Protein AF-A0A530CHT2-F1 (afdb_monomer_lite)

Sequence (191 aa):
MADQNLNNMTVTWNSGGTTFNAIKMNVTDTASAAASALLLLQVAGSDKFKVGKDGSITSSGGISATGNSTITGNLTVTGTLTAGGIAGIVTGPVSSTDNAVARFNGTTGGVLQNSGVIIDDSNNLSAAGITASGIVTSGLVFQGSGTGAVLAATGAGVVYLRPNGYASAIGQVTVSSAGAVTINGTLTVTG

Secondary structure (DSSP, 8-state):
---------------TT----SS------SS--TT-EEEEEEETTEEEEEEETTS-EEESS----SS----SSPPP-SS----S--TT--BPPS---TTBPPEE-SSSS-BEE--S-EE-TT--EE-S----SS----SS----SSS------SSS-EEEE-TT-TT--TT-EEEETT--EEESS------

Foldseek 3Di:
DDDDDDPDDDDDDDDPVDDDDSDDDDDDPPDDDQQDFPDFDDDPPHTAWTQHPVRDIDHPDDDDDPDDDDDPDDDDDPDDDDDPPPQPAADEDPDEDPQFDWDDDDDRSNYIYTFQWGQDPVRDTDDPDDDDDDDDDDPDDDDDPDPDDDDDDPDFDKDKDDPPDDPDPAQIWIQGPVRDIDGNDDDDDDD

pLDDT: mean 91.8, std 7.41, range [54.81, 98.06]

Radius of gyration: 36.96 Å; chains: 1; bounding box: 76×42×97 Å

Structure (mmCIF, N/CA/C/O backbone):
data_AF-A0A530CHT2-F1
#
_entry.id   AF-A0A530CHT2-F1
#
loop_
_atom_site.group_PDB
_atom_site.id
_atom_site.type_symbol
_atom_site.label_atom_id
_atom_site.label_alt_id
_atom_site.label_comp_id
_atom_site.label_asym_id
_atom_site.label_entity_id
_atom_site.label_seq_id
_atom_site.pdbx_PDB_ins_code
_atom_site.Cartn_x
_atom_site.Cartn_y
_atom_site.Cartn_z
_atom_site.occupancy
_atom_site.B_iso_or_equiv
_atom_site.auth_seq_id
_atom_site.auth_comp_id
_atom_site.auth_asym_id
_atom_site.auth_atom_id
_atom_site.pdbx_PDB_model_num
ATOM 1 N N . MET A 1 1 ? -37.046 -20.681 43.714 1.00 54.81 1 MET A N 1
ATOM 2 C CA . MET A 1 1 ? -36.035 -19.798 44.330 1.00 54.81 1 MET A CA 1
ATOM 3 C C . MET A 1 1 ? -36.538 -18.374 44.182 1.00 54.81 1 MET A C 1
ATOM 5 O O . MET A 1 1 ? -36.574 -17.878 43.068 1.00 54.81 1 MET A O 1
ATOM 9 N N . ALA A 1 2 ? -37.020 -17.772 45.257 1.00 61.84 2 ALA A N 1
ATOM 10 C CA . ALA A 1 2 ? -37.257 -16.334 45.380 1.00 61.84 2 ALA A CA 1
ATOM 11 C C . ALA A 1 2 ? -36.427 -15.947 46.615 1.00 61.84 2 ALA A C 1
ATOM 13 O O . ALA A 1 2 ? -36.494 -16.682 47.596 1.00 61.84 2 ALA A O 1
ATOM 14 N N . ASP A 1 3 ? -35.504 -14.990 46.603 1.00 55.59 3 ASP A N 1
ATOM 15 C CA . ASP A 1 3 ? -35.480 -13.683 45.934 1.00 55.59 3 ASP A CA 1
ATOM 16 C C . ASP A 1 3 ? -34.561 -13.564 44.701 1.00 55.59 3 ASP A C 1
ATOM 18 O O . ASP A 1 3 ? -33.677 -14.393 44.486 1.00 55.59 3 ASP A O 1
ATOM 22 N N . GLN A 1 4 ? -34.738 -12.490 43.917 1.00 71.06 4 GLN A N 1
ATOM 23 C CA . GLN A 1 4 ? -33.746 -11.972 42.960 1.00 71.06 4 GLN A CA 1
ATOM 24 C C . GLN A 1 4 ? -33.708 -10.441 43.069 1.00 71.06 4 GLN A C 1
ATOM 26 O O . GLN A 1 4 ? -34.553 -9.758 42.493 1.00 71.06 4 GLN A O 1
ATOM 31 N N . ASN A 1 5 ? -32.761 -9.887 43.831 1.00 76.88 5 ASN A N 1
ATOM 32 C CA . ASN A 1 5 ? -32.687 -8.442 44.055 1.00 76.88 5 ASN A CA 1
ATOM 33 C C . ASN A 1 5 ? -31.428 -7.827 43.427 1.00 76.88 5 ASN A C 1
ATOM 35 O O . ASN A 1 5 ? -30.361 -7.836 44.030 1.00 76.88 5 ASN A O 1
ATOM 39 N N . LEU A 1 6 ? -31.600 -7.210 42.254 1.00 71.38 6 LEU A N 1
ATOM 40 C CA . LEU A 1 6 ? -31.239 -5.803 42.040 1.00 71.38 6 LEU A CA 1
ATOM 41 C C . LEU A 1 6 ? -32.195 -5.238 40.978 1.00 71.38 6 LEU A C 1
ATOM 43 O O . LEU A 1 6 ? -31.964 -5.376 39.780 1.00 71.38 6 LEU A O 1
ATOM 47 N N . ASN A 1 7 ? -33.313 -4.660 41.428 1.00 84.06 7 ASN A N 1
ATOM 48 C CA . ASN A 1 7 ? -34.406 -4.231 40.552 1.00 84.06 7 ASN A CA 1
ATOM 49 C C . ASN A 1 7 ? -34.515 -2.696 40.511 1.00 84.06 7 ASN A C 1
ATOM 51 O O . ASN A 1 7 ? -34.574 -2.049 41.553 1.00 84.06 7 ASN A O 1
ATOM 55 N N . ASN A 1 8 ? -34.554 -2.145 39.291 1.00 83.38 8 ASN A N 1
ATOM 56 C CA . ASN A 1 8 ? -34.832 -0.744 38.929 1.00 83.38 8 ASN A CA 1
ATOM 57 C C . ASN A 1 8 ? -34.093 0.348 39.737 1.00 83.38 8 ASN A C 1
ATOM 59 O O . ASN A 1 8 ? -34.713 1.250 40.299 1.00 83.38 8 ASN A O 1
ATOM 63 N N . MET A 1 9 ? -32.759 0.290 39.791 1.00 88.50 9 MET A N 1
ATOM 64 C CA . MET A 1 9 ? -31.965 1.338 40.441 1.00 88.50 9 MET A CA 1
ATOM 65 C C . MET A 1 9 ? -32.054 2.669 39.682 1.00 88.50 9 MET A C 1
ATOM 67 O O . MET A 1 9 ? -31.528 2.797 38.578 1.00 88.50 9 MET A O 1
ATOM 71 N N . THR A 1 10 ? -32.658 3.681 40.307 1.00 91.50 10 THR A N 1
ATOM 72 C CA . THR A 1 10 ? -32.754 5.045 39.768 1.00 91.50 10 THR A CA 1
ATOM 73 C C . THR A 1 10 ? -32.221 6.061 40.770 1.00 91.50 10 THR A C 1
ATOM 75 O O . THR A 1 10 ? -32.606 6.038 41.938 1.00 91.50 10 THR A O 1
ATOM 78 N N . VAL A 1 11 ? -31.376 6.985 40.315 1.00 93.00 11 VAL A N 1
ATOM 79 C CA . VAL A 1 11 ? -30.859 8.108 41.114 1.00 93.00 11 VAL A CA 1
ATOM 80 C C . VAL A 1 11 ? -30.900 9.391 40.287 1.00 93.00 11 VAL A C 1
ATOM 82 O O . VAL A 1 11 ? -30.811 9.338 39.064 1.00 93.00 11 VAL A O 1
ATOM 85 N N . THR A 1 12 ? -31.034 10.545 40.946 1.00 94.75 12 THR A N 1
ATOM 86 C CA . THR A 1 12 ? -30.965 11.864 40.293 1.00 94.75 12 THR A CA 1
ATOM 87 C C . THR A 1 12 ? -29.717 12.605 40.755 1.00 94.75 12 THR A C 1
ATOM 89 O O . THR A 1 12 ? -29.497 12.761 41.955 1.00 94.75 12 THR A O 1
ATOM 92 N N . TRP A 1 13 ? -28.913 13.076 39.804 1.00 96.19 13 TRP A N 1
ATOM 93 C CA . TRP A 1 13 ? -27.759 13.943 40.046 1.00 96.19 13 TRP A CA 1
ATOM 94 C C . TRP A 1 13 ? -28.148 15.378 39.697 1.00 96.19 13 TRP A C 1
ATOM 96 O O . TRP A 1 13 ? -28.417 15.685 38.540 1.00 96.19 13 TRP A O 1
ATOM 106 N N . ASN A 1 14 ? -28.232 16.244 40.704 1.00 94.00 14 ASN A N 1
ATOM 107 C CA . ASN A 1 14 ? -28.886 17.554 40.600 1.00 94.00 14 ASN A CA 1
ATOM 108 C C . ASN A 1 14 ? -27.965 18.741 40.931 1.00 94.00 14 ASN A C 1
ATOM 110 O O . ASN A 1 14 ? -28.453 19.834 41.205 1.00 94.00 14 ASN A O 1
ATOM 114 N N . SER A 1 15 ? -26.645 18.547 40.922 1.00 96.00 15 SER A N 1
ATOM 115 C CA . SER A 1 15 ? -25.681 19.606 41.226 1.00 96.00 15 SER A CA 1
ATOM 116 C C . SER A 1 15 ? -24.470 19.532 40.296 1.00 96.00 15 SER A C 1
ATOM 118 O O . SER A 1 15 ? -23.758 18.530 40.253 1.00 96.00 15 SER A O 1
ATOM 120 N N . GLY A 1 16 ? -24.246 20.613 39.540 1.00 89.38 16 GLY A N 1
ATOM 121 C CA . GLY A 1 16 ? -23.233 20.696 38.479 1.00 89.38 16 GLY A CA 1
ATOM 122 C C . GLY A 1 16 ? -21.780 20.778 38.962 1.00 89.38 16 GLY A C 1
ATOM 123 O O . GLY A 1 16 ? -20.873 20.723 38.141 1.00 89.38 16 GLY A O 1
ATOM 124 N N . GLY A 1 17 ? -21.549 20.899 40.273 1.00 94.25 17 GLY A N 1
ATOM 125 C CA . GLY A 1 17 ? -20.207 20.957 40.871 1.00 94.25 17 GLY A CA 1
ATOM 126 C C . GLY A 1 17 ? -19.797 19.701 41.642 1.00 94.25 17 GLY A C 1
ATOM 127 O O . GLY A 1 17 ? -18.718 19.669 42.225 1.00 94.25 17 GLY A O 1
ATOM 128 N N . THR A 1 18 ? -20.655 18.684 41.701 1.00 95.38 18 THR A N 1
ATOM 129 C CA . THR A 1 18 ? -20.448 17.502 42.547 1.00 95.38 18 THR A CA 1
ATOM 130 C C . THR A 1 18 ? -20.275 16.240 41.717 1.00 95.38 18 THR A C 1
ATOM 132 O O . THR A 1 18 ? -21.075 15.956 40.829 1.00 95.38 18 THR A O 1
ATOM 135 N N . THR A 1 19 ? -19.268 15.440 42.063 1.00 95.81 19 THR A N 1
ATOM 136 C CA . THR A 1 19 ? -19.084 14.095 41.511 1.00 95.81 19 THR A CA 1
ATOM 137 C C . THR A 1 19 ? -19.941 13.100 42.275 1.00 95.81 19 THR A C 1
ATOM 139 O O . THR A 1 19 ? -19.792 12.941 43.487 1.00 95.81 19 THR A O 1
ATOM 142 N N . PHE A 1 20 ? -20.793 12.376 41.561 1.00 96.31 20 PHE A N 1
ATOM 143 C CA . PHE A 1 20 ? -21.605 11.310 42.129 1.00 96.31 20 PHE A CA 1
ATOM 144 C C . PHE A 1 20 ? -21.100 9.947 41.643 1.00 96.31 20 PHE A C 1
ATOM 146 O O . PHE A 1 20 ? -20.776 9.781 40.471 1.00 96.31 20 PHE A O 1
ATOM 153 N N . ASN A 1 21 ? -21.061 8.956 42.535 1.00 94.38 21 ASN A N 1
ATOM 154 C CA . ASN A 1 21 ? -20.852 7.555 42.166 1.00 94.38 21 ASN A CA 1
ATOM 155 C C . ASN A 1 21 ? -22.158 6.806 42.429 1.00 94.38 21 ASN A C 1
ATOM 157 O O . ASN A 1 21 ? -22.611 6.785 43.571 1.00 94.38 21 ASN A O 1
ATOM 161 N N . ALA A 1 22 ? -22.756 6.197 41.404 1.00 93.44 22 ALA A N 1
ATOM 162 C CA . ALA A 1 22 ? -23.960 5.384 41.596 1.00 93.44 22 ALA A CA 1
ATOM 163 C C . ALA A 1 22 ? -23.633 4.088 42.356 1.00 93.44 22 ALA A C 1
ATOM 165 O O . ALA A 1 22 ? -24.312 3.734 43.314 1.00 93.44 22 ALA A O 1
ATOM 166 N N . ILE A 1 23 ? -22.550 3.416 41.956 1.00 92.94 23 ILE A N 1
ATOM 167 C CA . ILE A 1 23 ? -21.993 2.241 42.629 1.00 92.94 23 ILE A CA 1
ATOM 168 C C . ILE A 1 23 ? -20.488 2.480 42.770 1.00 92.94 23 ILE A C 1
ATOM 170 O O . ILE A 1 23 ? -19.803 2.698 41.772 1.00 92.94 23 ILE A O 1
ATOM 174 N N . LYS A 1 24 ? -19.969 2.457 44.003 1.00 94.44 24 LYS A N 1
ATOM 175 C CA . LYS A 1 24 ? -18.531 2.550 44.286 1.00 94.44 24 LYS A CA 1
ATOM 176 C C . LYS A 1 24 ? -18.087 1.307 45.042 1.00 94.44 24 LYS A C 1
ATOM 178 O O . LYS A 1 24 ? -18.482 1.112 46.186 1.00 94.44 24 LYS A O 1
ATOM 183 N N . MET A 1 25 ? -17.231 0.516 44.407 1.00 94.12 25 MET A N 1
ATOM 184 C CA . MET A 1 25 ? -16.517 -0.584 45.043 1.00 94.12 25 MET A CA 1
ATOM 185 C C . MET A 1 25 ? -15.030 -0.235 45.096 1.00 94.12 25 MET A C 1
ATOM 187 O O . MET A 1 25 ? -14.457 0.168 44.088 1.00 94.12 25 MET A O 1
ATOM 191 N N . ASN A 1 26 ? -14.415 -0.364 46.271 1.00 96.25 26 ASN A N 1
ATOM 192 C CA . ASN A 1 26 ? -12.976 -0.200 46.457 1.00 96.25 26 ASN A CA 1
ATOM 193 C C . ASN A 1 26 ? -12.467 -1.341 47.335 1.00 96.25 26 ASN A C 1
ATOM 195 O O . ASN A 1 26 ? -12.977 -1.537 48.437 1.00 96.25 26 ASN A O 1
ATOM 199 N N . VAL A 1 27 ? -11.478 -2.081 46.844 1.00 96.62 27 VAL A N 1
ATOM 200 C CA . VAL A 1 27 ? -10.936 -3.266 47.515 1.00 96.62 27 VAL A CA 1
ATOM 201 C C . VAL A 1 27 ? -9.478 -3.013 47.871 1.00 96.62 27 VAL A C 1
ATOM 203 O O . VAL A 1 27 ? -8.672 -2.713 46.995 1.00 96.62 27 VAL A O 1
ATOM 206 N N . THR A 1 28 ? -9.130 -3.179 49.147 1.00 97.25 28 THR A N 1
ATOM 207 C CA . THR A 1 28 ? -7.733 -3.303 49.583 1.00 97.25 28 THR A CA 1
ATOM 208 C C . THR A 1 28 ? -7.311 -4.764 49.419 1.00 97.25 28 THR A C 1
ATOM 210 O O . THR A 1 28 ? -7.688 -5.612 50.226 1.00 97.25 28 THR A O 1
ATOM 213 N N . ASP A 1 29 ? -6.583 -5.077 48.345 1.00 96.06 29 ASP A N 1
ATOM 214 C CA . ASP A 1 29 ? -6.156 -6.446 48.020 1.00 96.06 29 ASP A CA 1
ATOM 215 C C . ASP A 1 29 ? -4.839 -6.812 48.730 1.00 96.06 29 ASP A C 1
ATOM 217 O O . ASP A 1 29 ? -3.757 -6.518 48.229 1.00 96.06 29 ASP A O 1
ATOM 221 N N . THR A 1 30 ? -4.929 -7.447 49.903 1.00 96.31 30 THR A N 1
ATOM 222 C CA . THR A 1 30 ? -3.747 -7.895 50.672 1.00 96.31 30 THR A CA 1
ATOM 223 C C . THR A 1 30 ? -3.344 -9.345 50.363 1.00 96.31 30 THR A C 1
ATOM 225 O O . THR A 1 30 ? -2.180 -9.701 50.526 1.00 96.31 30 THR A O 1
ATOM 228 N N . ALA A 1 31 ? -4.290 -10.200 49.948 1.00 95.00 31 ALA A N 1
ATOM 229 C CA . ALA A 1 31 ? -4.057 -11.637 49.743 1.00 95.00 31 ALA A CA 1
ATOM 230 C C . ALA A 1 31 ? -5.157 -12.332 48.903 1.00 95.00 31 ALA A C 1
ATOM 232 O O . ALA A 1 31 ? -5.597 -13.432 49.246 1.00 95.00 31 ALA A O 1
ATOM 233 N N . SER A 1 32 ? -5.675 -11.706 47.839 1.00 97.00 32 SER A N 1
ATOM 234 C CA . SER A 1 32 ? -6.721 -12.337 47.019 1.00 97.00 32 SER A CA 1
ATOM 235 C C . SER A 1 32 ? -6.187 -13.433 46.085 1.00 97.00 32 SER A C 1
ATOM 237 O O . SER A 1 32 ? -5.048 -13.399 45.614 1.00 97.00 32 SER A O 1
ATOM 239 N N . ALA A 1 33 ? -7.038 -14.416 45.776 1.00 96.88 33 ALA A N 1
ATOM 240 C CA . ALA A 1 33 ? -6.734 -15.435 44.773 1.00 96.88 33 ALA A CA 1
ATOM 241 C C . ALA A 1 33 ? -6.699 -14.822 43.360 1.00 96.88 33 ALA A C 1
ATOM 243 O O . ALA A 1 33 ? -7.411 -13.855 43.080 1.00 96.88 33 ALA A O 1
ATOM 244 N N . ALA A 1 34 ? -5.950 -15.428 42.434 1.00 94.19 34 ALA A N 1
ATOM 245 C CA . ALA A 1 34 ? -5.811 -14.928 41.059 1.00 94.19 34 ALA A CA 1
ATOM 246 C C . ALA A 1 34 ? -7.152 -14.757 40.313 1.00 94.19 34 ALA A C 1
ATOM 248 O O . ALA A 1 34 ? -7.285 -13.867 39.480 1.00 94.19 34 ALA A O 1
ATOM 249 N N . ALA A 1 35 ? -8.163 -15.571 40.634 1.00 93.31 35 ALA A N 1
ATOM 250 C CA . ALA A 1 35 ? -9.478 -15.513 39.995 1.00 93.31 35 ALA A CA 1
ATOM 251 C C . ALA A 1 35 ? -10.385 -14.369 40.494 1.00 93.31 35 ALA A C 1
ATOM 253 O O . ALA A 1 35 ? -11.454 -14.166 39.906 1.00 93.31 35 ALA A O 1
A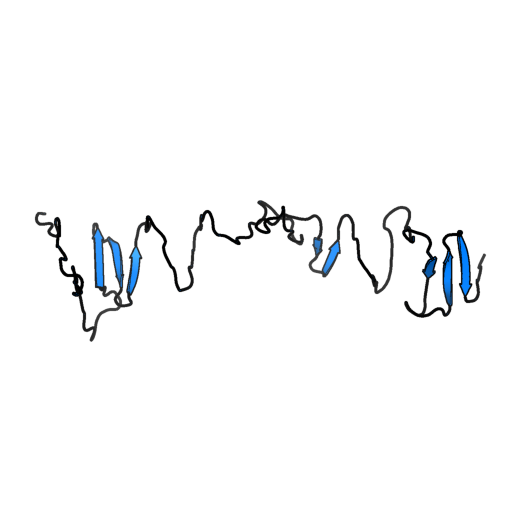TOM 254 N N . SER A 1 36 ? -9.980 -13.643 41.545 1.00 96.88 36 SER A N 1
ATOM 255 C CA . SER A 1 36 ? -10.788 -12.599 42.191 1.00 96.88 36 SER A CA 1
ATOM 256 C C . SER A 1 36 ? -11.145 -11.472 41.218 1.00 96.88 36 SER A C 1
ATOM 258 O O . SER A 1 36 ? -10.350 -11.088 40.359 1.00 96.88 36 SER A O 1
ATOM 260 N N . ALA A 1 37 ? -12.359 -10.942 41.351 1.00 97.06 37 ALA A N 1
ATOM 261 C CA . ALA A 1 37 ? -12.957 -10.006 40.406 1.00 97.06 37 ALA A CA 1
ATOM 262 C C . ALA A 1 37 ? -13.547 -8.795 41.133 1.00 97.06 37 ALA A C 1
ATOM 264 O O . ALA A 1 37 ? -14.025 -8.921 42.260 1.00 97.06 37 ALA A O 1
ATOM 265 N N . LEU A 1 38 ? -13.558 -7.641 40.464 1.00 97.50 38 LEU A N 1
ATOM 266 C CA . LEU A 1 38 ? -14.283 -6.451 40.918 1.00 97.50 38 LEU A CA 1
ATOM 267 C C . LEU A 1 38 ? -15.788 -6.564 40.630 1.00 97.50 38 LEU A C 1
ATOM 269 O O . LEU A 1 38 ? -16.599 -6.032 41.382 1.00 97.50 38 LEU A O 1
ATOM 273 N N . LEU A 1 39 ? -16.162 -7.278 39.562 1.00 97.50 39 LEU A N 1
ATOM 274 C CA . LEU A 1 39 ? -17.541 -7.622 39.211 1.00 97.50 39 LEU A CA 1
ATOM 275 C C . LEU A 1 39 ? -17.565 -8.986 38.518 1.00 97.50 39 LEU A C 1
ATOM 277 O O . LEU A 1 39 ? -16.743 -9.247 37.638 1.00 97.50 39 LEU A O 1
ATOM 281 N N . LEU A 1 40 ? -18.531 -9.831 38.876 1.00 96.56 40 LEU A N 1
ATOM 282 C CA . LEU A 1 40 ? -18.759 -11.119 38.232 1.00 96.56 40 LEU A CA 1
ATOM 283 C C . LEU A 1 40 ? -20.261 -11.374 38.085 1.00 96.56 40 LEU A C 1
ATOM 285 O O . LEU A 1 40 ? -20.973 -11.489 39.080 1.00 96.56 40 LEU A O 1
ATOM 289 N N . LEU A 1 41 ? -20.732 -11.467 36.843 1.00 96.25 41 LEU A N 1
ATOM 290 C CA . LEU A 1 41 ? -22.119 -11.782 36.509 1.00 96.25 41 LEU A CA 1
ATOM 291 C C . LEU A 1 41 ? -22.175 -13.169 35.872 1.00 96.25 41 LEU A C 1
ATOM 293 O O . LEU A 1 41 ? -21.520 -13.408 34.854 1.00 96.25 41 LEU A O 1
ATOM 297 N N . GLN A 1 42 ? -22.957 -14.072 36.463 1.00 96.81 42 GLN A N 1
ATOM 298 C CA . GLN A 1 42 ? -23.058 -15.470 36.043 1.00 96.81 42 GLN A CA 1
ATOM 299 C C . GLN A 1 42 ? -24.498 -15.874 35.735 1.00 96.81 42 GLN A C 1
ATOM 301 O O . GLN A 1 42 ? -25.450 -15.346 36.305 1.00 96.81 42 GLN A O 1
ATOM 306 N N . VAL A 1 43 ? -24.646 -16.882 34.876 1.00 96.81 43 VAL A N 1
ATOM 307 C CA . VAL A 1 43 ? -25.902 -17.622 34.693 1.00 96.81 43 VAL A CA 1
ATOM 308 C C . VAL A 1 43 ? -25.588 -19.104 34.804 1.00 96.81 43 VAL A C 1
ATOM 310 O O . VAL A 1 43 ? -24.702 -19.592 34.104 1.00 96.81 43 VAL A O 1
ATOM 313 N N . ALA A 1 44 ? -26.299 -19.807 35.691 1.00 95.50 44 ALA A N 1
ATOM 314 C CA . ALA A 1 44 ? -26.101 -21.236 35.953 1.00 95.50 44 ALA A CA 1
ATOM 315 C C . ALA A 1 44 ? -24.623 -21.611 36.222 1.00 95.50 44 ALA A C 1
ATOM 317 O O . ALA A 1 44 ? -24.124 -22.617 35.729 1.00 95.50 44 ALA A O 1
ATOM 318 N N . GLY A 1 45 ? -23.903 -20.758 36.960 1.00 94.31 45 GLY A N 1
ATOM 319 C CA . GLY A 1 45 ? -22.488 -20.958 37.298 1.00 94.31 45 GLY A CA 1
ATOM 320 C C . GLY A 1 45 ? -21.487 -20.640 36.180 1.00 94.31 45 GLY A C 1
ATOM 321 O O . GLY A 1 45 ? -20.291 -20.801 36.390 1.00 94.31 45 GLY A O 1
ATOM 322 N N . SER A 1 46 ? -21.939 -20.180 35.007 1.00 95.88 46 SER A N 1
ATOM 323 C CA . SER A 1 46 ? -21.058 -19.738 33.918 1.00 95.88 46 SER A CA 1
ATOM 324 C C . SER A 1 46 ? -20.908 -18.221 33.891 1.00 95.88 46 SER A C 1
ATOM 326 O O . SER A 1 46 ? -21.913 -17.506 33.844 1.00 95.88 46 SER A O 1
ATOM 328 N N . ASP A 1 47 ? -19.667 -17.742 33.830 1.00 97.00 47 ASP A N 1
ATOM 329 C CA . ASP A 1 47 ? -19.321 -16.327 33.673 1.00 97.00 47 ASP A CA 1
ATOM 330 C C . ASP A 1 47 ? -19.918 -15.760 32.379 1.00 97.00 47 ASP A C 1
ATOM 332 O O . ASP A 1 47 ? -19.753 -16.322 31.294 1.00 97.00 47 ASP A O 1
ATOM 336 N N . LYS A 1 48 ? -20.631 -14.636 32.490 1.00 97.56 48 LYS A N 1
ATOM 337 C CA . LYS A 1 48 ? -21.208 -13.910 31.350 1.00 97.56 48 LYS A CA 1
ATOM 338 C C . LYS A 1 48 ? -20.518 -12.584 31.105 1.00 97.56 48 LYS A C 1
ATOM 340 O O . LYS A 1 48 ? -20.197 -12.290 29.954 1.00 97.56 48 LYS A O 1
ATOM 345 N N . PHE A 1 49 ? -20.265 -11.838 32.176 1.00 98.00 49 PHE A N 1
ATOM 346 C CA . PHE A 1 49 ? -19.505 -10.596 32.171 1.00 98.00 49 PHE A CA 1
ATOM 347 C C . PHE A 1 49 ? -18.659 -10.522 33.442 1.00 98.00 49 PHE A C 1
ATOM 349 O O . PHE A 1 49 ? -19.169 -10.747 34.543 1.00 98.00 49 PHE A O 1
ATOM 356 N N . LYS A 1 50 ? -17.373 -10.214 33.293 1.00 97.75 50 LYS A N 1
ATOM 357 C CA . LYS A 1 50 ? -16.410 -10.162 34.393 1.00 97.75 50 LYS A CA 1
ATOM 358 C C . LYS A 1 50 ? -15.513 -8.942 34.252 1.00 97.75 50 LYS A C 1
ATOM 360 O O . LYS A 1 50 ? -15.003 -8.683 33.164 1.00 97.75 50 LYS A O 1
ATOM 365 N N . VAL A 1 51 ? -15.282 -8.259 35.369 1.00 97.94 51 VAL A N 1
ATOM 366 C CA . VAL A 1 51 ? -14.223 -7.258 35.519 1.00 97.94 51 VAL A CA 1
ATOM 367 C C . VAL A 1 51 ? -13.182 -7.818 36.482 1.00 97.94 51 VAL A C 1
ATOM 369 O O . VAL A 1 51 ? -13.467 -8.007 37.668 1.00 97.94 51 VAL A O 1
ATOM 372 N N . GLY A 1 52 ? -11.995 -8.137 35.970 1.00 97.38 52 GLY A N 1
ATOM 373 C CA . GLY A 1 52 ? -10.870 -8.633 36.760 1.00 97.38 52 GLY A CA 1
ATOM 374 C C . GLY A 1 52 ? -10.326 -7.578 37.724 1.00 97.38 52 GLY A C 1
ATOM 375 O O . GLY A 1 52 ? -10.573 -6.381 37.571 1.00 97.38 52 GLY A O 1
ATOM 376 N N . LYS A 1 53 ? -9.561 -8.014 38.731 1.00 96.00 53 LYS A N 1
ATOM 377 C CA . LYS A 1 53 ? -8.889 -7.099 39.677 1.00 96.00 53 LYS A CA 1
ATOM 378 C C . LYS A 1 53 ? -7.792 -6.238 39.038 1.00 96.00 53 LYS A C 1
ATOM 380 O O . LYS A 1 53 ? -7.362 -5.255 39.626 1.00 96.00 53 LYS A O 1
ATOM 385 N N . ASP A 1 54 ? -7.375 -6.602 37.832 1.00 93.56 54 ASP A N 1
ATOM 386 C CA . ASP A 1 54 ? -6.479 -5.857 36.948 1.00 93.56 54 ASP A CA 1
ATOM 387 C C . ASP A 1 54 ? -7.221 -4.892 35.999 1.00 93.56 54 ASP A C 1
ATOM 389 O O . ASP A 1 54 ? -6.589 -4.212 35.195 1.00 93.56 54 ASP A O 1
ATOM 393 N N . GLY A 1 55 ? -8.556 -4.830 36.072 1.00 94.31 55 GLY A N 1
ATOM 394 C CA . GLY A 1 55 ? -9.394 -4.009 35.196 1.00 94.31 55 GLY A CA 1
ATOM 395 C C . GLY A 1 55 ? -9.719 -4.646 33.843 1.00 94.31 55 GLY A C 1
ATOM 396 O O . GLY A 1 55 ? -10.415 -4.025 33.039 1.00 94.31 55 GLY A O 1
ATOM 397 N N . SER A 1 56 ? -9.268 -5.877 33.580 1.00 94.38 56 SER A N 1
ATOM 398 C CA . SER A 1 56 ? -9.636 -6.604 32.363 1.00 94.38 56 SER A CA 1
ATOM 399 C C . SER A 1 56 ? -11.145 -6.849 32.306 1.00 94.38 56 SER A C 1
ATOM 401 O O . SER A 1 56 ? -11.776 -7.179 33.310 1.00 94.38 56 SER A O 1
ATOM 403 N N . ILE A 1 57 ? -11.736 -6.699 31.121 1.00 96.00 57 ILE A N 1
ATOM 404 C CA . ILE A 1 57 ? -13.156 -6.976 30.888 1.00 96.00 57 ILE A CA 1
ATOM 405 C C . ILE A 1 57 ? -13.262 -8.229 30.026 1.00 96.00 57 ILE A C 1
ATOM 407 O O . ILE A 1 57 ? -12.706 -8.287 28.933 1.00 96.00 57 ILE A O 1
ATOM 411 N N . THR A 1 58 ? -14.001 -9.225 30.509 1.00 95.56 58 THR A N 1
ATOM 412 C CA . THR A 1 58 ? -14.325 -10.441 29.754 1.00 95.56 58 THR A CA 1
ATOM 413 C C . THR A 1 58 ? -15.832 -10.535 29.566 1.00 95.56 58 THR A C 1
ATOM 415 O O . THR A 1 58 ? -16.583 -10.475 30.539 1.00 95.56 58 THR A O 1
ATOM 418 N N . SER A 1 59 ? -16.275 -10.716 28.322 1.00 96.94 59 SER A N 1
ATOM 419 C CA . SER A 1 59 ? -17.669 -10.991 27.970 1.00 96.94 59 SER A CA 1
ATOM 420 C C . SER A 1 59 ? -17.748 -12.312 27.215 1.00 96.94 59 SER A C 1
ATOM 422 O O . SER A 1 59 ? -17.005 -12.523 26.261 1.00 96.94 59 SER A O 1
ATOM 424 N N . SER A 1 60 ? -18.651 -13.199 27.633 1.00 96.06 60 SER A N 1
ATOM 425 C CA . SER A 1 60 ? -18.909 -14.462 26.918 1.00 96.06 60 SER A CA 1
ATOM 426 C C . SER A 1 60 ? -19.668 -14.259 25.599 1.00 96.06 60 SER A C 1
ATOM 428 O O . SER A 1 60 ? -19.612 -15.110 24.716 1.00 96.06 60 SER A O 1
ATOM 430 N N . GLY A 1 61 ? -20.393 -13.142 25.480 1.00 94.56 61 GLY A N 1
ATOM 431 C CA . GLY A 1 61 ? -21.079 -12.717 24.263 1.00 94.56 61 GLY A CA 1
ATOM 432 C C . GLY A 1 61 ? -20.402 -11.511 23.613 1.00 94.56 61 GLY A C 1
ATOM 433 O O . GLY A 1 61 ? -19.435 -10.959 24.143 1.00 94.56 61 GLY A O 1
ATOM 434 N N . GLY A 1 62 ? -20.942 -11.066 22.479 1.00 91.69 62 GLY A N 1
ATOM 435 C CA . GLY A 1 62 ? -20.486 -9.840 21.828 1.00 91.69 62 GLY A CA 1
ATOM 436 C C . GLY A 1 62 ? -20.716 -8.597 22.694 1.00 91.69 62 GLY A C 1
ATOM 437 O O . GLY A 1 62 ? -21.698 -8.510 23.430 1.00 91.69 62 GLY A O 1
ATOM 438 N N . ILE A 1 63 ? -19.817 -7.621 22.580 1.00 92.31 63 ILE A N 1
ATOM 439 C CA . ILE A 1 63 ? -19.994 -6.278 23.139 1.00 92.31 63 ILE A CA 1
ATOM 440 C C . ILE A 1 63 ? -20.539 -5.394 22.014 1.00 92.31 63 ILE A C 1
ATOM 442 O O . ILE A 1 63 ? -19.866 -5.201 21.005 1.00 92.31 63 ILE A O 1
ATOM 446 N N . SER A 1 64 ? -21.756 -4.873 22.173 1.00 92.00 64 SER A N 1
ATOM 447 C CA . SER A 1 64 ? -22.370 -3.950 21.212 1.00 92.00 64 SER A CA 1
ATOM 448 C C . SER A 1 64 ? -22.263 -2.518 21.726 1.00 92.00 64 SER A C 1
ATOM 450 O O . SER A 1 64 ? -22.899 -2.171 22.719 1.00 92.00 64 SER A O 1
ATOM 452 N N . ALA A 1 65 ? -21.484 -1.682 21.043 1.00 91.50 65 ALA A N 1
ATOM 453 C CA . ALA A 1 65 ? -21.403 -0.250 21.310 1.00 91.50 65 ALA A CA 1
ATOM 454 C C . ALA A 1 65 ? -22.176 0.517 20.227 1.00 91.50 65 ALA A C 1
ATOM 456 O O . ALA A 1 65 ? -21.835 0.444 19.052 1.00 91.50 65 ALA A O 1
ATOM 457 N N . THR A 1 66 ? -23.213 1.261 20.617 1.00 89.25 66 THR A N 1
ATOM 458 C CA . THR A 1 66 ? -24.050 2.047 19.685 1.00 89.25 66 THR A CA 1
ATOM 459 C C . THR A 1 66 ? -23.339 3.306 19.158 1.00 89.25 66 THR A C 1
ATOM 461 O O . THR A 1 66 ? -23.818 3.943 18.226 1.00 89.25 66 THR A O 1
ATOM 464 N N . GLY A 1 67 ? -22.193 3.674 19.742 1.00 88.44 67 GLY A N 1
ATOM 465 C CA . GLY A 1 67 ? -21.385 4.831 19.352 1.00 88.44 67 GLY A CA 1
ATOM 466 C C . GLY A 1 67 ? -19.922 4.477 19.092 1.00 88.44 67 GLY A C 1
ATOM 467 O O . GLY A 1 67 ? -19.557 3.315 18.917 1.00 88.44 67 GLY A O 1
ATOM 468 N N . ASN A 1 68 ? -19.064 5.497 19.084 1.00 87.75 68 ASN A N 1
ATOM 469 C CA . ASN A 1 68 ? -17.631 5.300 18.897 1.00 87.75 68 ASN A CA 1
ATOM 470 C C . ASN A 1 68 ? -17.026 4.543 20.086 1.00 87.75 68 ASN A C 1
ATOM 472 O O . ASN A 1 68 ? -17.290 4.864 21.243 1.00 87.75 68 ASN A O 1
ATOM 476 N N . SER A 1 69 ? -16.170 3.568 19.791 1.00 89.50 69 SER A N 1
ATOM 477 C CA . SER A 1 69 ? -15.274 2.959 20.772 1.00 89.50 69 SER A CA 1
ATOM 478 C C . SER A 1 69 ? -13.855 3.422 20.471 1.00 89.50 69 SER A C 1
ATOM 480 O O . SER A 1 69 ? -13.355 3.197 19.371 1.00 89.50 69 SER A O 1
ATOM 482 N N . THR A 1 70 ? -13.213 4.082 21.430 1.00 90.44 70 THR A N 1
ATOM 483 C CA . THR A 1 70 ? -11.810 4.494 21.318 1.00 90.44 70 THR A CA 1
ATOM 484 C C . THR A 1 70 ? -10.932 3.433 21.964 1.00 90.44 70 THR A C 1
ATOM 486 O O . THR A 1 70 ? -11.116 3.107 23.135 1.00 90.44 70 THR A O 1
ATOM 489 N N . ILE A 1 71 ? -9.961 2.913 21.216 1.00 91.12 71 ILE A N 1
ATOM 490 C CA . ILE A 1 71 ? -8.947 1.985 21.720 1.00 91.12 71 ILE A CA 1
ATOM 491 C C . ILE A 1 71 ? -7.612 2.727 21.667 1.00 91.12 71 ILE A C 1
ATOM 493 O O . ILE A 1 71 ? -7.101 3.008 20.590 1.00 91.12 71 ILE A O 1
ATOM 497 N N . THR A 1 72 ? -7.069 3.087 22.830 1.00 92.00 72 THR A N 1
ATOM 498 C CA . THR A 1 72 ? -5.807 3.851 22.936 1.00 92.00 72 THR A CA 1
ATOM 499 C C . THR A 1 72 ? -4.567 2.975 22.718 1.00 92.00 72 THR A C 1
ATOM 501 O O . THR A 1 72 ? -3.479 3.489 22.481 1.00 92.00 72 THR A O 1
ATOM 504 N N . GLY A 1 73 ? -4.725 1.653 22.826 1.00 91.94 73 GLY A N 1
ATOM 505 C CA . GLY A 1 73 ? -3.670 0.668 22.599 1.00 91.94 73 GLY A CA 1
ATOM 506 C C . GLY A 1 73 ? -3.881 -0.147 21.325 1.00 91.94 73 GLY A C 1
ATOM 507 O O . GLY A 1 73 ? -4.596 0.250 20.408 1.00 91.94 73 GLY A O 1
ATOM 508 N N . ASN A 1 74 ? -3.274 -1.329 21.295 1.00 91.31 74 ASN A N 1
ATOM 509 C CA . ASN A 1 74 ? -3.424 -2.257 20.180 1.00 91.31 74 ASN A CA 1
ATOM 510 C C . ASN A 1 74 ? -4.756 -3.016 20.280 1.00 91.31 74 ASN A C 1
ATOM 512 O O . ASN A 1 74 ? -5.167 -3.424 21.367 1.00 91.31 74 ASN A O 1
ATOM 516 N N . LEU A 1 75 ? -5.393 -3.256 19.133 1.00 90.75 75 LEU A N 1
ATOM 517 C CA . LEU A 1 75 ? -6.514 -4.184 19.001 1.00 90.75 75 LEU A CA 1
ATOM 518 C C . LEU A 1 75 ? -6.009 -5.495 18.387 1.00 90.75 75 LEU A C 1
ATOM 520 O O . LEU A 1 75 ? -5.513 -5.501 17.263 1.00 90.75 75 LEU A O 1
ATOM 524 N N . THR A 1 76 ? -6.188 -6.606 19.099 1.00 91.38 76 THR A N 1
ATOM 525 C CA . THR A 1 76 ? -5.946 -7.954 18.568 1.00 91.38 76 THR A CA 1
ATOM 526 C C . THR A 1 76 ? -7.283 -8.609 18.237 1.00 91.38 76 THR A C 1
ATOM 528 O O . THR A 1 76 ? -8.131 -8.751 19.115 1.00 91.38 76 THR A O 1
ATOM 531 N N . VAL A 1 77 ? -7.470 -9.036 16.986 1.00 91.31 77 VAL A N 1
ATOM 532 C CA . VAL A 1 77 ? -8.671 -9.752 16.525 1.00 91.31 77 VAL A CA 1
ATOM 533 C C . VAL A 1 77 ? -8.248 -11.134 16.031 1.00 91.31 77 VAL A C 1
ATOM 535 O O . VAL A 1 77 ? -7.466 -11.239 15.094 1.00 91.31 77 VAL A O 1
ATOM 538 N N . THR A 1 78 ? -8.745 -12.198 16.664 1.00 88.25 78 THR A N 1
ATOM 539 C CA . THR A 1 78 ? -8.474 -13.595 16.263 1.00 88.25 78 THR A CA 1
ATOM 540 C C . THR A 1 78 ? -9.468 -14.129 15.223 1.00 88.25 78 THR A C 1
ATOM 542 O O . THR A 1 78 ? -9.286 -15.228 14.709 1.00 88.25 78 THR A O 1
ATOM 545 N N . GLY A 1 79 ? -10.514 -13.354 14.915 1.00 87.25 79 GLY A N 1
ATOM 546 C CA . GLY A 1 79 ? -11.507 -13.630 13.876 1.00 87.25 79 GLY A CA 1
ATOM 547 C C . GLY A 1 79 ? -11.554 -12.536 12.805 1.00 87.25 79 GLY A C 1
ATOM 548 O O . GLY A 1 79 ? -10.566 -11.861 12.529 1.00 87.25 79 GLY A O 1
ATOM 549 N N . THR A 1 80 ? -12.722 -12.342 12.198 1.00 81.75 80 THR A N 1
ATOM 550 C CA . THR A 1 80 ? -12.919 -11.322 11.161 1.00 81.75 80 THR A CA 1
ATOM 551 C C . THR A 1 80 ? -13.206 -9.952 11.772 1.00 81.75 80 THR A C 1
ATOM 553 O O . THR A 1 80 ? -14.101 -9.813 12.604 1.00 81.75 80 THR A O 1
ATOM 556 N N . LEU A 1 81 ? -12.497 -8.922 11.304 1.00 84.69 81 LEU A N 1
ATOM 557 C CA . LEU A 1 81 ? -12.879 -7.526 11.506 1.00 84.69 81 LEU A CA 1
ATOM 558 C C . LEU A 1 81 ? -13.648 -7.034 10.275 1.00 84.69 81 LEU A C 1
ATOM 560 O O . LEU A 1 81 ? -13.053 -6.757 9.236 1.00 84.69 81 LEU A O 1
ATOM 564 N N . THR A 1 82 ? -14.967 -6.903 10.393 1.00 81.81 82 THR A N 1
ATOM 565 C CA . THR A 1 82 ? -15.799 -6.272 9.360 1.00 81.81 82 THR A CA 1
ATOM 566 C C . THR A 1 82 ? -16.013 -4.818 9.739 1.00 81.81 82 THR A C 1
ATOM 568 O O . THR A 1 82 ? -16.939 -4.496 10.479 1.00 81.81 82 THR A O 1
ATOM 571 N N . ALA A 1 83 ? -15.146 -3.929 9.270 1.00 76.56 83 ALA A N 1
ATOM 572 C CA . ALA A 1 83 ? -15.268 -2.511 9.573 1.00 76.56 83 ALA A CA 1
ATOM 573 C C . ALA A 1 83 ? -15.513 -1.702 8.294 1.00 76.56 83 ALA A C 1
ATOM 575 O O . ALA A 1 83 ? -14.725 -1.714 7.351 1.00 76.56 83 ALA A O 1
ATOM 576 N N . GLY A 1 84 ? -16.662 -1.027 8.260 1.00 71.31 84 GLY A N 1
ATOM 577 C CA . GLY A 1 84 ? -17.022 -0.088 7.206 1.00 71.31 84 GLY A CA 1
ATOM 578 C C . GLY A 1 84 ? -16.443 1.294 7.496 1.00 71.31 84 GLY A C 1
ATOM 579 O O . GLY A 1 84 ? -16.475 1.751 8.636 1.00 71.31 84 GLY A O 1
ATOM 580 N N . GLY A 1 85 ? -15.927 1.971 6.468 1.00 67.00 85 GLY A N 1
ATOM 581 C CA . GLY A 1 85 ? -15.538 3.383 6.570 1.00 67.00 85 GLY A CA 1
ATOM 582 C C . GLY A 1 85 ? -14.205 3.661 7.269 1.00 67.00 85 GLY A C 1
ATOM 583 O O . GLY A 1 85 ? -13.958 4.796 7.664 1.00 67.00 85 GLY A O 1
ATOM 584 N N . ILE A 1 86 ? -13.328 2.665 7.407 1.00 70.06 86 ILE A N 1
ATOM 585 C CA . ILE A 1 86 ? -11.958 2.896 7.877 1.00 70.06 86 ILE A CA 1
ATOM 586 C C . ILE A 1 86 ? -11.182 3.607 6.763 1.00 70.06 86 ILE A C 1
ATOM 588 O O . ILE A 1 86 ? -10.780 3.003 5.767 1.00 70.06 86 ILE A O 1
ATOM 592 N N . ALA A 1 87 ? -11.043 4.925 6.904 1.00 69.75 87 ALA A N 1
ATOM 593 C CA . ALA A 1 87 ? -10.295 5.754 5.972 1.00 69.75 87 ALA A CA 1
ATOM 594 C C . ALA A 1 87 ? -8.832 5.290 5.902 1.00 69.75 87 ALA A C 1
ATOM 596 O O . ALA A 1 87 ? -8.210 5.016 6.926 1.00 69.75 87 ALA A O 1
ATOM 597 N N . GLY A 1 88 ? -8.288 5.209 4.687 1.00 71.94 88 GLY A N 1
ATOM 598 C CA . GLY A 1 88 ? -6.893 4.821 4.463 1.00 71.94 88 GLY A CA 1
ATOM 599 C C . GLY A 1 88 ? -6.631 3.315 4.418 1.00 71.94 88 GLY A C 1
ATOM 600 O O . GLY A 1 88 ? -5.470 2.924 4.318 1.00 71.94 88 GLY A O 1
ATOM 601 N N . ILE A 1 89 ? -7.663 2.461 4.447 1.00 80.50 89 ILE A N 1
ATOM 602 C CA . ILE A 1 89 ? -7.447 1.039 4.173 1.00 80.50 89 ILE A CA 1
ATOM 603 C C . ILE A 1 89 ? -7.175 0.801 2.704 1.00 80.50 89 ILE A C 1
ATOM 605 O O . ILE A 1 89 ? -7.916 1.232 1.823 1.00 80.50 89 ILE A O 1
ATOM 609 N N . VAL A 1 90 ? -6.116 0.034 2.486 1.00 88.31 90 VAL A N 1
ATOM 610 C CA . VAL A 1 90 ? -5.766 -0.550 1.210 1.00 88.31 90 VAL A CA 1
ATOM 611 C C . VAL A 1 90 ? -6.319 -1.974 1.183 1.00 88.31 90 VAL A C 1
ATOM 613 O O . VAL A 1 90 ? -5.876 -2.843 1.929 1.00 88.31 90 VAL A O 1
ATOM 616 N N . THR A 1 91 ? -7.327 -2.203 0.349 1.00 89.25 91 THR A N 1
ATOM 617 C CA . THR A 1 91 ? -7.942 -3.521 0.145 1.00 89.25 91 THR A CA 1
ATOM 618 C C . THR A 1 91 ? -7.229 -4.278 -0.973 1.00 89.25 91 THR A C 1
ATOM 620 O O . THR A 1 91 ? -6.888 -3.691 -1.995 1.00 89.25 91 THR A O 1
ATOM 623 N N . GLY A 1 92 ? -6.972 -5.573 -0.782 1.00 91.00 92 GLY A N 1
ATOM 624 C CA . GLY A 1 92 ? -6.356 -6.434 -1.798 1.00 91.00 92 GLY A CA 1
ATOM 625 C C . GLY A 1 92 ? -7.358 -6.978 -2.828 1.00 91.00 92 GLY A C 1
ATOM 626 O O . GLY A 1 92 ? -8.570 -6.901 -2.611 1.00 91.00 92 GLY A O 1
ATOM 627 N N . PRO A 1 93 ? -6.877 -7.559 -3.941 1.00 93.25 93 PRO A N 1
ATOM 628 C CA . PRO A 1 93 ? -7.735 -8.276 -4.878 1.00 93.25 93 PRO A CA 1
ATOM 629 C C . PRO A 1 93 ? -8.276 -9.582 -4.266 1.00 93.25 93 PRO A C 1
ATOM 631 O O . PRO A 1 93 ? -7.681 -10.146 -3.354 1.00 93.25 93 PRO A O 1
ATOM 634 N N . VAL A 1 94 ? -9.378 -10.105 -4.822 1.00 91.38 94 VAL A N 1
ATOM 635 C CA . VAL A 1 94 ? -9.969 -11.402 -4.414 1.00 91.38 94 VAL A CA 1
ATOM 636 C C . VAL A 1 94 ? -9.015 -12.579 -4.668 1.00 91.38 94 VAL A C 1
ATOM 638 O O . VAL A 1 94 ? -9.071 -13.588 -3.975 1.00 91.38 94 VAL A O 1
ATOM 641 N N . SER A 1 95 ? -8.130 -12.451 -5.658 1.00 94.06 95 SER A N 1
ATOM 642 C CA . SER A 1 95 ? -7.033 -13.385 -5.913 1.00 94.06 95 SER A CA 1
ATOM 643 C C . SER A 1 95 ? -5.810 -12.639 -6.440 1.00 94.06 95 SER A C 1
ATOM 645 O O . SER A 1 95 ? -5.929 -11.564 -7.036 1.00 94.06 95 SER A O 1
ATOM 647 N N . SER A 1 96 ? -4.637 -13.224 -6.234 1.00 96.56 96 SER A N 1
ATOM 648 C CA . SER A 1 96 ? -3.369 -12.772 -6.798 1.00 96.56 96 SER A CA 1
ATOM 649 C C . SER A 1 96 ? -2.625 -13.949 -7.414 1.00 96.56 96 SER A C 1
ATOM 651 O O . SER A 1 96 ? -2.893 -15.109 -7.097 1.00 96.56 96 SER A O 1
ATOM 653 N N . THR A 1 97 ? -1.688 -13.642 -8.301 1.00 96.62 97 THR A N 1
ATOM 654 C CA . THR A 1 97 ? -0.698 -14.608 -8.773 1.00 96.62 97 THR A CA 1
ATOM 655 C C . THR A 1 97 ? 0.512 -14.541 -7.849 1.00 96.62 97 THR A C 1
ATOM 657 O O . THR A 1 97 ? 0.863 -13.460 -7.375 1.00 96.62 97 THR A O 1
ATOM 660 N N . ASP A 1 98 ? 1.131 -15.686 -7.576 1.00 96.06 98 ASP A N 1
ATOM 661 C CA . ASP A 1 98 ? 2.402 -15.719 -6.857 1.00 96.06 98 ASP A CA 1
ATOM 662 C C . ASP A 1 98 ? 3.456 -14.874 -7.591 1.00 96.06 98 ASP A C 1
ATOM 664 O O . ASP A 1 98 ? 3.434 -14.791 -8.824 1.00 96.06 98 ASP A O 1
ATOM 668 N N . ASN A 1 99 ? 4.333 -14.206 -6.841 1.00 96.75 99 ASN A N 1
ATOM 669 C CA . ASN A 1 99 ? 5.372 -13.306 -7.362 1.00 96.75 99 ASN A CA 1
ATOM 670 C C . ASN A 1 99 ? 4.888 -12.075 -8.160 1.00 96.75 99 ASN A C 1
ATOM 672 O O . ASN A 1 99 ? 5.702 -11.317 -8.697 1.00 96.75 99 ASN A O 1
ATOM 676 N N . ALA A 1 100 ? 3.577 -11.821 -8.230 1.00 97.94 100 ALA A N 1
ATOM 677 C CA . ALA A 1 100 ? 3.050 -10.636 -8.896 1.00 97.94 100 ALA A CA 1
ATOM 678 C C . ALA A 1 100 ? 3.220 -9.367 -8.051 1.00 97.94 100 ALA A C 1
ATOM 680 O O . ALA A 1 100 ? 2.924 -9.328 -6.856 1.00 97.94 100 ALA A O 1
ATOM 681 N N . VAL A 1 101 ? 3.606 -8.272 -8.706 1.00 97.00 101 VAL A N 1
ATOM 682 C CA . VAL A 1 101 ? 3.673 -6.954 -8.067 1.00 97.00 101 VAL A CA 1
ATOM 683 C C . VAL A 1 101 ? 2.256 -6.420 -7.846 1.00 97.00 101 VAL A C 1
ATOM 685 O O . VAL A 1 101 ? 1.477 -6.298 -8.798 1.00 97.00 101 VAL A O 1
ATOM 688 N N . ALA A 1 102 ? 1.920 -6.057 -6.607 1.00 96.94 102 ALA A N 1
ATOM 689 C CA . ALA A 1 102 ? 0.660 -5.386 -6.293 1.00 96.94 102 ALA A CA 1
ATOM 690 C C . ALA A 1 102 ? 0.632 -3.961 -6.871 1.00 96.94 102 ALA A C 1
ATOM 692 O O . ALA A 1 102 ? 1.617 -3.225 -6.799 1.00 96.94 102 ALA A O 1
ATOM 693 N N . ARG A 1 103 ? -0.511 -3.547 -7.430 1.00 95.75 103 ARG A N 1
ATOM 694 C CA . ARG A 1 103 ? -0.685 -2.212 -8.033 1.00 95.75 103 ARG A CA 1
ATOM 695 C C . ARG A 1 103 ? -1.905 -1.515 -7.469 1.00 95.75 103 ARG A C 1
ATOM 697 O O . ARG A 1 103 ? -2.943 -2.155 -7.345 1.00 95.75 103 ARG A O 1
ATOM 704 N N . PHE A 1 104 ? -1.828 -0.208 -7.239 1.00 95.94 104 PHE A N 1
ATOM 705 C CA . PHE A 1 104 ? -3.029 0.578 -6.964 1.00 95.94 104 PHE A CA 1
ATOM 706 C C . PHE A 1 104 ? -4.004 0.537 -8.143 1.00 95.94 104 PHE A C 1
ATOM 708 O O . PHE A 1 104 ? -3.605 0.517 -9.311 1.00 95.94 104 PHE A O 1
ATOM 715 N N . ASN A 1 105 ? -5.289 0.531 -7.812 1.00 94.56 105 ASN A N 1
ATOM 716 C CA . ASN A 1 105 ? -6.388 0.559 -8.755 1.00 94.56 105 ASN A CA 1
ATOM 717 C C . ASN A 1 105 ? -7.325 1.728 -8.469 1.00 94.56 105 ASN A C 1
ATOM 719 O O . ASN A 1 105 ? -7.753 1.943 -7.335 1.00 94.56 105 ASN A O 1
ATOM 723 N N . GLY A 1 106 ? -7.671 2.453 -9.529 1.00 92.50 106 GLY A N 1
ATOM 724 C CA . GLY A 1 106 ? -8.379 3.720 -9.425 1.00 92.50 106 GLY A CA 1
ATOM 725 C C . GLY A 1 106 ? -7.491 4.832 -8.863 1.00 92.50 106 GLY A C 1
ATOM 726 O O . GLY A 1 106 ? -6.265 4.755 -8.887 1.00 92.50 106 GLY A O 1
ATOM 727 N N . THR A 1 107 ? -8.129 5.891 -8.374 1.00 91.25 107 THR A N 1
ATOM 728 C CA . THR A 1 107 ? -7.461 7.139 -7.967 1.00 91.25 107 THR A CA 1
ATOM 729 C C . THR A 1 107 ? -7.451 7.370 -6.458 1.00 91.25 107 THR A C 1
ATOM 731 O O . THR A 1 107 ? -6.786 8.285 -5.987 1.00 91.25 107 THR A O 1
ATOM 734 N N . THR A 1 108 ? -8.176 6.557 -5.686 1.00 89.25 108 THR A N 1
ATOM 735 C CA . THR A 1 108 ? -8.348 6.755 -4.237 1.00 89.25 108 THR A CA 1
ATOM 736 C C . THR A 1 108 ? -7.218 6.158 -3.399 1.00 89.25 108 THR A C 1
ATOM 738 O O . THR A 1 108 ? -7.164 6.404 -2.199 1.00 89.2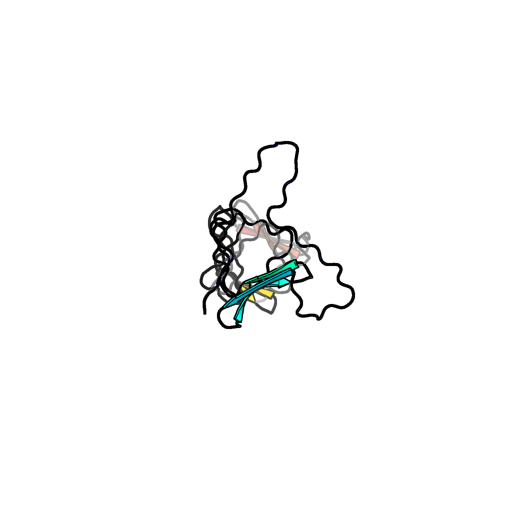5 108 THR A O 1
ATOM 741 N N . GLY A 1 109 ? -6.352 5.330 -3.995 1.00 90.38 109 GLY A N 1
ATOM 742 C CA . GLY A 1 109 ? -5.283 4.610 -3.291 1.00 90.38 109 GLY A CA 1
ATOM 743 C C . GLY A 1 109 ? -5.763 3.484 -2.362 1.00 90.38 109 GLY A C 1
ATOM 744 O O . GLY A 1 109 ? -4.938 2.775 -1.801 1.00 90.38 109 GLY A O 1
ATOM 745 N N . GLY A 1 110 ? -7.076 3.277 -2.209 1.00 90.81 110 GLY A N 1
ATOM 746 C CA . GLY A 1 110 ? -7.645 2.305 -1.264 1.00 90.81 110 GLY A CA 1
ATOM 747 C C . GLY A 1 110 ? -7.808 0.880 -1.801 1.00 90.81 110 GLY A C 1
ATOM 748 O O . GLY A 1 110 ? -8.321 0.010 -1.100 1.00 90.81 110 GLY A O 1
ATOM 749 N N . VAL A 1 111 ? -7.417 0.621 -3.049 1.00 92.50 111 VAL A N 1
ATOM 750 C CA . VAL A 1 111 ? -7.587 -0.687 -3.695 1.00 92.50 111 VAL A CA 1
ATOM 751 C C . VAL A 1 111 ? -6.291 -1.089 -4.383 1.00 92.50 111 VAL A C 1
ATOM 753 O O . VAL A 1 111 ? -5.748 -0.320 -5.174 1.00 92.50 111 VAL A O 1
ATOM 756 N N . LEU A 1 112 ? -5.825 -2.305 -4.112 1.00 95.75 112 LEU A N 1
ATOM 757 C CA . LEU A 1 112 ? -4.779 -2.993 -4.857 1.00 95.75 112 LEU A CA 1
ATOM 758 C C . LEU A 1 112 ? -5.391 -4.003 -5.828 1.00 95.75 112 LEU A C 1
ATOM 760 O O . LEU A 1 112 ? -6.472 -4.550 -5.616 1.00 95.75 112 LEU A O 1
ATOM 764 N N . GLN A 1 113 ? -4.656 -4.285 -6.892 1.00 96.44 113 GLN A N 1
ATOM 765 C CA . GLN A 1 113 ? -4.963 -5.292 -7.893 1.00 96.44 113 GLN A CA 1
ATOM 766 C C . GLN A 1 113 ? -3.749 -6.162 -8.189 1.00 96.44 113 GLN A C 1
ATOM 768 O O . GLN A 1 113 ? -2.603 -5.723 -8.055 1.00 96.44 113 GLN A O 1
ATOM 773 N N . ASN A 1 114 ? -4.029 -7.367 -8.690 1.00 97.00 114 ASN A N 1
ATOM 774 C CA . ASN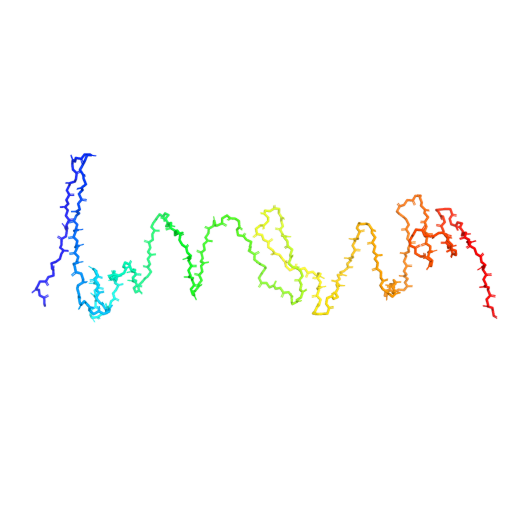 A 1 114 ? -3.027 -8.214 -9.317 1.00 97.00 114 ASN A CA 1
ATOM 775 C C . ASN A 1 114 ? -2.473 -7.539 -10.586 1.00 97.00 114 ASN A C 1
ATOM 777 O O . ASN A 1 114 ? -3.179 -6.810 -11.300 1.00 97.00 114 ASN A O 1
ATOM 781 N N . SER A 1 115 ? -1.202 -7.781 -10.879 1.00 96.94 115 SER A N 1
ATOM 782 C CA . SER A 1 115 ? -0.574 -7.370 -12.132 1.00 96.94 115 SER A CA 1
ATOM 783 C C . SER A 1 115 ? -0.115 -8.575 -12.938 1.00 96.94 115 SER A C 1
ATOM 785 O O . SER A 1 115 ? -0.063 -9.687 -12.430 1.00 96.94 115 SER A O 1
ATOM 787 N N . GLY A 1 116 ? 0.225 -8.333 -14.203 1.00 96.44 116 GLY A N 1
ATOM 788 C CA . GLY A 1 116 ? 1.017 -9.273 -14.997 1.00 96.44 116 GLY A CA 1
ATOM 789 C C . GLY A 1 116 ? 2.525 -9.024 -14.891 1.00 96.44 116 GLY A C 1
ATOM 790 O O . GLY A 1 116 ? 3.265 -9.536 -15.722 1.00 96.44 116 GLY A O 1
ATOM 791 N N . VAL A 1 117 ? 2.971 -8.179 -13.952 1.00 97.94 117 VAL A N 1
ATOM 792 C CA . VAL A 1 117 ? 4.392 -7.928 -13.691 1.00 97.94 117 VAL A CA 1
ATOM 793 C C . VAL A 1 117 ? 4.831 -8.889 -12.597 1.00 97.94 117 VAL A C 1
ATOM 795 O O . VAL A 1 117 ? 4.298 -8.831 -11.489 1.00 97.94 117 VAL A O 1
ATOM 798 N N . ILE A 1 118 ? 5.789 -9.754 -12.908 1.00 97.94 118 ILE A N 1
ATOM 799 C CA . ILE A 1 118 ? 6.285 -10.800 -12.013 1.00 97.94 118 ILE A CA 1
ATOM 800 C C . ILE A 1 118 ? 7.740 -10.505 -11.653 1.00 97.94 118 ILE A C 1
ATOM 802 O O . ILE A 1 118 ? 8.537 -10.186 -12.539 1.00 97.94 118 ILE A O 1
ATOM 806 N N . ILE A 1 119 ? 8.077 -10.632 -10.371 1.00 98.06 119 ILE A N 1
ATOM 807 C CA . ILE A 1 119 ? 9.458 -10.676 -9.878 1.00 98.06 119 ILE A CA 1
ATOM 808 C C . ILE A 1 119 ? 9.644 -12.041 -9.227 1.00 98.06 119 ILE A C 1
ATOM 810 O O . ILE A 1 119 ? 9.074 -12.279 -8.168 1.00 98.06 119 ILE A O 1
ATOM 814 N N . ASP A 1 120 ? 10.378 -12.941 -9.880 1.00 97.50 120 ASP A N 1
ATOM 815 C CA . ASP A 1 120 ? 10.588 -14.293 -9.348 1.00 97.50 120 ASP A CA 1
ATOM 816 C C . ASP A 1 120 ? 11.543 -14.318 -8.136 1.00 97.50 120 ASP A C 1
ATOM 818 O O . ASP A 1 120 ? 12.208 -13.327 -7.826 1.00 97.50 120 ASP A O 1
ATOM 822 N N . ASP A 1 121 ? 11.660 -15.472 -7.472 1.00 97.25 121 ASP A N 1
ATOM 823 C CA . ASP A 1 121 ? 12.531 -15.658 -6.296 1.00 97.25 121 ASP A CA 1
ATOM 824 C C . ASP A 1 121 ? 14.033 -15.484 -6.597 1.00 97.25 121 ASP A C 1
ATOM 826 O O . ASP A 1 121 ? 14.857 -15.379 -5.687 1.00 97.25 121 ASP A O 1
ATOM 830 N N . SER A 1 122 ? 14.411 -15.451 -7.878 1.00 97.06 122 SER A N 1
ATOM 831 C CA . SER A 1 122 ? 15.767 -15.130 -8.338 1.00 97.06 122 SER A CA 1
ATOM 832 C C . SER A 1 122 ? 15.938 -13.646 -8.681 1.00 97.06 122 SER A C 1
ATOM 834 O O . SER A 1 122 ? 17.007 -13.242 -9.139 1.00 97.06 122 SER A O 1
ATOM 836 N N . ASN A 1 123 ? 14.929 -12.819 -8.397 1.00 96.25 123 ASN A N 1
ATOM 837 C CA . ASN A 1 123 ? 14.849 -11.387 -8.682 1.00 96.25 123 ASN A CA 1
ATOM 838 C C . ASN A 1 123 ? 14.782 -11.037 -10.180 1.00 96.25 123 ASN A C 1
ATOM 840 O O . ASN A 1 123 ? 15.146 -9.921 -10.567 1.00 96.25 123 ASN A O 1
ATOM 844 N N . ASN A 1 124 ? 14.307 -11.945 -11.039 1.00 94.75 124 ASN A N 1
ATOM 845 C CA . ASN A 1 124 ? 14.093 -11.637 -12.453 1.00 94.75 124 ASN A CA 1
ATOM 846 C C . ASN A 1 124 ? 12.742 -10.946 -12.658 1.00 94.75 124 ASN A C 1
ATOM 848 O O . ASN A 1 124 ? 11.699 -11.455 -12.250 1.00 94.75 124 ASN A O 1
ATOM 852 N N . LEU A 1 125 ? 12.759 -9.811 -13.357 1.00 95.38 125 LEU A N 1
ATOM 853 C CA . LEU A 1 125 ? 11.555 -9.081 -13.748 1.00 95.38 125 LEU A CA 1
ATOM 854 C C . LEU A 1 125 ? 11.016 -9.598 -15.090 1.00 95.38 125 LEU A C 1
ATOM 856 O O . LEU A 1 125 ? 11.731 -9.580 -16.093 1.00 95.38 125 LEU A O 1
ATOM 860 N N . SER A 1 126 ? 9.731 -9.954 -15.143 1.00 95.06 126 SER A N 1
ATOM 861 C CA . SER A 1 126 ? 9.010 -10.211 -16.396 1.00 95.06 126 SER A CA 1
ATOM 862 C C . SER A 1 126 ? 7.686 -9.447 -16.457 1.00 95.06 126 SER A C 1
ATOM 864 O O . SER A 1 126 ? 7.000 -9.256 -15.454 1.00 95.06 126 SER A O 1
ATOM 866 N N . ALA A 1 127 ? 7.347 -8.953 -17.646 1.00 95.88 127 ALA A N 1
ATOM 867 C CA . ALA A 1 127 ? 6.121 -8.213 -17.924 1.00 95.88 127 ALA A CA 1
ATOM 868 C C . ALA A 1 127 ? 5.827 -8.255 -19.430 1.00 95.88 127 ALA A C 1
ATOM 870 O O . ALA A 1 127 ? 6.735 -8.458 -20.234 1.00 95.88 127 ALA A O 1
ATOM 871 N N . ALA A 1 128 ? 4.579 -7.987 -19.826 1.00 93.75 128 ALA A N 1
ATOM 872 C CA . ALA A 1 128 ? 4.214 -7.866 -21.242 1.00 93.75 128 ALA A CA 1
ATOM 873 C C . ALA A 1 128 ? 4.978 -6.736 -21.966 1.00 93.75 128 ALA A C 1
ATOM 875 O O . ALA A 1 128 ? 5.194 -6.802 -23.173 1.00 93.75 128 ALA A O 1
ATOM 876 N N . GLY A 1 129 ? 5.403 -5.706 -21.228 1.00 92.06 129 GLY A N 1
ATOM 877 C CA . GLY A 1 129 ? 6.258 -4.638 -21.728 1.00 92.06 129 GLY A CA 1
ATOM 878 C C . GLY A 1 129 ? 6.949 -3.899 -20.587 1.00 92.06 129 GLY A C 1
ATOM 879 O O . GLY A 1 129 ? 6.410 -3.803 -19.484 1.00 92.06 129 GLY A O 1
ATOM 880 N N . ILE A 1 130 ? 8.143 -3.371 -20.863 1.00 93.44 130 ILE A N 1
ATOM 881 C CA . ILE A 1 130 ? 8.931 -2.565 -19.926 1.00 93.44 130 ILE A CA 1
ATOM 882 C C . ILE A 1 130 ? 9.266 -1.243 -20.614 1.00 93.44 130 ILE A C 1
ATOM 884 O O . ILE A 1 130 ? 9.853 -1.224 -21.693 1.00 93.44 130 ILE A O 1
ATOM 888 N N . THR A 1 131 ? 8.886 -0.129 -19.993 1.00 93.94 131 THR A N 1
ATOM 889 C CA . THR A 1 131 ? 9.283 1.220 -20.414 1.00 93.94 131 THR A CA 1
ATOM 890 C C . THR A 1 131 ? 10.136 1.830 -19.314 1.00 93.94 131 THR A C 1
ATOM 892 O O . THR A 1 131 ? 9.681 1.953 -18.180 1.00 93.94 131 THR A O 1
ATOM 895 N N . ALA A 1 132 ? 11.369 2.206 -19.644 1.00 93.25 132 ALA A N 1
ATOM 896 C CA . ALA A 1 132 ? 12.297 2.844 -18.718 1.00 93.25 132 ALA A CA 1
ATOM 897 C C . ALA A 1 132 ? 12.582 4.282 -19.167 1.00 93.25 132 ALA A C 1
ATOM 899 O O . ALA A 1 132 ? 12.823 4.532 -20.347 1.00 93.25 132 ALA A O 1
ATOM 900 N N . SER A 1 133 ? 12.574 5.221 -18.219 1.00 91.38 133 SER A N 1
ATOM 901 C CA . SER A 1 133 ? 13.082 6.576 -18.436 1.00 91.38 133 SER A CA 1
ATOM 902 C C . SER A 1 133 ? 14.532 6.621 -17.967 1.00 91.38 133 SER A C 1
ATOM 904 O O . SER A 1 133 ? 14.805 6.399 -16.788 1.00 91.38 133 SER A O 1
ATOM 906 N N . GLY A 1 134 ? 15.467 6.857 -18.887 1.00 91.19 134 GLY A N 1
ATOM 907 C CA . GLY A 1 134 ? 16.897 6.922 -18.586 1.00 91.19 134 GLY A CA 1
ATOM 908 C C . GLY A 1 134 ? 17.690 5.732 -19.126 1.00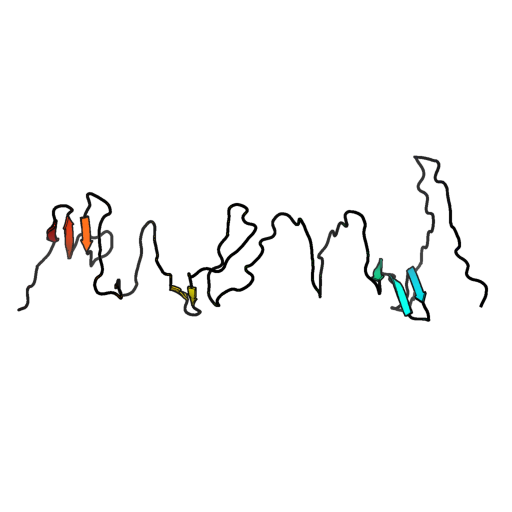 91.19 134 GLY A C 1
ATOM 909 O O . GLY A 1 134 ? 17.516 5.330 -20.274 1.00 91.19 134 GLY A O 1
ATOM 910 N N . ILE A 1 135 ? 18.622 5.222 -18.319 1.00 90.56 135 ILE A N 1
ATOM 911 C CA . ILE A 1 135 ? 19.601 4.207 -18.726 1.00 90.56 135 ILE A CA 1
ATOM 912 C C . ILE A 1 135 ? 19.127 2.820 -18.288 1.00 90.56 135 ILE A C 1
ATOM 914 O O . ILE A 1 135 ? 18.774 2.623 -17.128 1.00 90.56 135 ILE A O 1
ATOM 918 N N . VAL A 1 136 ? 19.203 1.847 -19.198 1.00 92.62 136 VAL A N 1
ATOM 919 C CA . VAL A 1 136 ? 19.112 0.417 -18.878 1.00 92.62 136 VAL A CA 1
ATOM 920 C C . VAL A 1 136 ? 20.508 -0.184 -19.007 1.00 92.62 136 VAL A C 1
ATOM 922 O O . VAL A 1 136 ? 21.162 -0.014 -20.036 1.00 92.62 136 VAL A O 1
ATOM 925 N N . THR A 1 137 ? 20.976 -0.877 -17.971 1.00 91.31 137 THR A N 1
ATOM 926 C CA . THR A 1 137 ? 22.246 -1.611 -17.980 1.00 91.31 137 THR A CA 1
ATOM 927 C C . THR A 1 137 ? 21.976 -3.113 -18.015 1.00 91.31 137 THR A C 1
ATOM 929 O O . THR A 1 137 ? 21.085 -3.611 -17.335 1.00 91.31 137 THR A O 1
ATOM 932 N N . SER A 1 138 ? 22.751 -3.851 -18.809 1.00 90.62 138 SER A N 1
ATOM 933 C CA . SER A 1 138 ? 22.749 -5.316 -18.817 1.00 90.62 138 SER A CA 1
ATOM 934 C C . SER A 1 138 ? 24.158 -5.813 -18.527 1.00 90.62 138 SER A C 1
ATOM 936 O O . SER A 1 138 ? 25.109 -5.300 -19.116 1.00 90.62 138 SER A O 1
ATOM 938 N N . GLY A 1 139 ? 24.305 -6.833 -17.683 1.00 88.06 139 GLY A N 1
ATOM 939 C CA . GLY A 1 139 ? 25.613 -7.449 -17.440 1.00 88.06 139 GLY A CA 1
ATOM 940 C C . GLY A 1 139 ? 26.139 -8.269 -18.624 1.00 88.06 139 GLY A C 1
ATOM 941 O O . GLY A 1 139 ? 27.345 -8.455 -18.735 1.00 88.06 139 GLY A O 1
ATOM 942 N N . LEU A 1 140 ? 25.245 -8.763 -19.494 1.00 87.56 140 LEU A N 1
ATOM 943 C CA . LEU A 1 140 ? 25.600 -9.638 -20.617 1.00 87.56 140 LEU A CA 1
ATOM 944 C C . LEU A 1 140 ? 24.997 -9.175 -21.954 1.00 87.56 140 LEU A C 1
ATOM 946 O O . LEU A 1 140 ? 25.742 -8.791 -22.850 1.00 87.56 140 LEU A O 1
ATOM 950 N N . VAL A 1 141 ? 23.670 -9.239 -22.115 1.00 86.88 141 VAL A N 1
ATOM 951 C CA . VAL A 1 141 ? 23.015 -9.155 -23.434 1.00 86.88 141 VAL A CA 1
ATOM 952 C C . VAL A 1 141 ? 21.752 -8.293 -23.435 1.00 86.88 141 VAL A C 1
ATOM 954 O O . VAL A 1 141 ? 20.976 -8.301 -22.481 1.00 86.88 141 VAL A O 1
ATOM 957 N N . PHE A 1 142 ? 21.518 -7.616 -24.563 1.00 89.12 142 PHE A N 1
ATOM 958 C CA . PHE A 1 142 ? 20.230 -7.033 -24.942 1.00 89.12 142 PHE A CA 1
ATOM 959 C C . PHE A 1 142 ? 19.676 -7.819 -26.130 1.00 89.12 142 PHE A C 1
ATOM 961 O O . PHE A 1 142 ? 20.187 -7.700 -27.243 1.00 89.12 142 PHE A O 1
ATOM 968 N N . GLN A 1 143 ? 18.649 -8.636 -25.898 1.00 88.88 143 GLN A N 1
ATOM 969 C CA . GLN A 1 143 ? 18.079 -9.520 -26.916 1.00 88.88 143 GLN A CA 1
ATOM 970 C C . GLN A 1 143 ? 16.556 -9.395 -26.980 1.00 88.88 143 GLN A C 1
ATOM 972 O O . GLN A 1 143 ? 15.882 -9.362 -25.952 1.00 88.88 143 GLN A O 1
ATOM 977 N N . GLY A 1 144 ? 16.013 -9.357 -28.198 1.00 85.81 144 GLY A N 1
ATOM 978 C CA . GLY A 1 144 ? 14.597 -9.628 -28.440 1.00 85.81 144 GLY A CA 1
ATOM 979 C C . GLY A 1 144 ? 14.379 -11.133 -28.598 1.00 85.81 144 GLY A C 1
ATOM 980 O O . GLY A 1 144 ? 15.223 -11.815 -29.171 1.00 85.81 144 GLY A O 1
ATOM 981 N N . SER A 1 145 ? 13.263 -11.658 -28.096 1.00 85.38 145 SER A N 1
ATOM 982 C CA . SER A 1 145 ? 12.888 -13.075 -28.244 1.00 85.38 145 SER A CA 1
ATOM 983 C C . SER A 1 145 ? 12.056 -13.370 -29.500 1.00 85.38 145 SER A C 1
ATOM 985 O O . SER A 1 145 ? 11.806 -14.532 -29.809 1.00 85.38 145 SER A O 1
ATOM 987 N N . GLY A 1 146 ? 11.607 -12.332 -30.211 1.00 87.06 146 GLY A N 1
ATOM 988 C CA . GLY A 1 146 ? 10.889 -12.452 -31.481 1.00 87.06 146 GLY A CA 1
ATOM 989 C C . GLY A 1 146 ? 11.819 -12.467 -32.697 1.00 87.06 146 GLY A C 1
ATOM 990 O O . GLY A 1 146 ? 13.039 -12.530 -32.581 1.00 87.06 146 GLY A O 1
ATOM 991 N N . THR A 1 147 ? 11.238 -12.340 -33.889 1.00 90.94 147 THR A N 1
ATOM 992 C CA . THR A 1 147 ? 11.962 -12.393 -35.173 1.00 90.94 147 THR A CA 1
ATOM 993 C C . THR A 1 147 ? 12.845 -11.164 -35.453 1.00 90.94 147 THR A C 1
ATOM 995 O O . THR A 1 147 ? 13.543 -11.130 -36.462 1.00 90.94 147 THR A O 1
ATOM 998 N N . GLY A 1 148 ? 12.828 -10.143 -34.588 1.00 86.62 148 GLY A N 1
ATOM 999 C CA . GLY A 1 148 ? 13.680 -8.960 -34.704 1.00 86.62 148 GLY A CA 1
ATOM 1000 C C . GLY A 1 148 ? 13.767 -8.159 -33.404 1.00 86.62 148 GLY A C 1
ATOM 1001 O O . GLY A 1 148 ? 12.847 -8.176 -32.587 1.00 86.62 148 GLY A O 1
ATOM 1002 N N . ALA A 1 149 ? 14.876 -7.439 -33.230 1.00 91.25 149 ALA A N 1
ATOM 1003 C CA . ALA A 1 149 ? 15.069 -6.441 -32.181 1.00 91.25 149 ALA A CA 1
ATOM 1004 C C . ALA A 1 149 ? 15.276 -5.072 -32.841 1.00 91.25 149 ALA A C 1
ATOM 1006 O O . ALA A 1 149 ? 16.121 -4.928 -33.722 1.00 91.25 149 ALA A O 1
ATOM 1007 N N . VAL A 1 150 ? 14.491 -4.075 -32.434 1.00 90.94 150 VAL A N 1
ATOM 1008 C CA . VAL A 1 150 ? 14.551 -2.723 -33.000 1.00 90.94 150 VAL A CA 1
ATOM 1009 C C . VAL A 1 150 ? 15.180 -1.784 -31.982 1.00 90.94 150 VAL A C 1
ATOM 1011 O O . VAL A 1 150 ? 14.675 -1.640 -30.872 1.00 90.94 150 VAL A O 1
ATOM 1014 N N . LEU A 1 151 ? 16.269 -1.125 -32.375 1.00 92.56 151 LEU A N 1
ATOM 1015 C CA . LEU A 1 151 ? 16.865 -0.014 -31.639 1.00 92.56 151 LEU A CA 1
ATOM 1016 C C . LEU A 1 151 ? 16.617 1.256 -32.448 1.00 92.56 151 LEU A C 1
ATOM 1018 O O . LEU A 1 151 ? 17.080 1.367 -33.581 1.00 92.56 151 LEU A O 1
ATOM 1022 N N . ALA A 1 152 ? 15.878 2.203 -31.877 1.00 93.00 152 ALA A N 1
ATOM 1023 C CA . ALA A 1 152 ? 15.482 3.418 -32.575 1.00 93.00 152 ALA A CA 1
ATOM 1024 C C . ALA A 1 152 ? 15.426 4.620 -31.629 1.00 93.00 152 ALA A C 1
ATOM 1026 O O . ALA A 1 152 ? 15.089 4.491 -30.452 1.00 93.00 152 ALA A O 1
ATOM 1027 N N . ALA A 1 153 ? 15.724 5.800 -32.171 1.00 93.19 153 ALA A N 1
ATOM 1028 C CA . ALA A 1 153 ? 15.361 7.065 -31.546 1.00 93.19 153 ALA A CA 1
ATOM 1029 C C . ALA A 1 153 ? 13.896 7.406 -31.880 1.00 93.19 153 ALA A C 1
ATOM 1031 O O . ALA A 1 153 ? 13.395 7.036 -32.939 1.00 93.19 153 ALA A O 1
ATOM 1032 N N . THR A 1 154 ? 13.213 8.144 -31.004 1.00 89.25 154 THR A N 1
ATOM 1033 C CA . THR A 1 154 ? 11.809 8.563 -31.192 1.00 89.25 154 THR A CA 1
ATOM 1034 C C . THR A 1 154 ? 11.641 9.800 -32.091 1.00 89.25 154 THR A C 1
ATOM 1036 O O . THR A 1 154 ? 10.521 10.249 -32.318 1.00 89.25 154 THR A O 1
ATOM 1039 N N . GLY A 1 155 ? 12.740 10.353 -32.614 1.00 91.38 155 GLY A N 1
ATOM 1040 C CA . GLY A 1 155 ? 12.779 11.534 -33.481 1.00 91.38 155 GLY A CA 1
ATOM 1041 C C . GLY A 1 155 ? 14.122 11.652 -34.209 1.00 91.38 155 GLY A C 1
ATOM 1042 O O . GLY A 1 155 ? 14.838 10.660 -34.349 1.00 91.38 155 GLY A O 1
ATOM 1043 N N . ALA A 1 156 ? 14.490 12.859 -34.656 1.00 91.50 156 ALA A N 1
ATOM 1044 C CA . ALA A 1 156 ? 15.809 13.105 -35.243 1.00 91.50 156 ALA A CA 1
ATOM 1045 C C . ALA A 1 156 ? 16.908 12.805 -34.205 1.00 91.50 156 ALA A C 1
ATOM 1047 O O . ALA A 1 156 ? 17.107 13.562 -33.258 1.00 91.50 156 ALA A O 1
ATOM 1048 N N . GLY A 1 157 ? 17.586 11.668 -34.359 1.00 93.69 157 GLY A N 1
ATOM 1049 C CA . GLY A 1 157 ? 18.538 11.157 -33.382 1.00 93.69 157 GLY A CA 1
ATOM 1050 C C . GLY A 1 157 ? 19.543 10.189 -33.991 1.00 93.69 157 GLY A C 1
ATOM 1051 O O . GLY A 1 157 ? 19.574 9.973 -35.203 1.00 93.69 157 GLY A O 1
ATOM 1052 N N . VAL A 1 158 ? 20.389 9.628 -33.131 1.00 95.44 158 VAL A N 1
ATOM 1053 C CA . VAL A 1 158 ? 21.465 8.709 -33.508 1.00 95.44 158 VAL A CA 1
ATOM 1054 C C . VAL A 1 158 ? 21.394 7.479 -32.613 1.00 95.44 158 VAL A C 1
ATOM 1056 O O . VAL A 1 158 ? 21.323 7.603 -31.389 1.00 95.44 158 VAL A O 1
ATOM 1059 N N . VAL A 1 159 ? 21.436 6.293 -33.215 1.00 96.75 159 VAL A N 1
ATOM 1060 C CA . VAL A 1 159 ? 21.631 5.036 -32.485 1.00 96.75 159 VAL A CA 1
ATOM 1061 C C . VAL A 1 159 ? 23.129 4.821 -32.310 1.00 96.75 159 VAL A C 1
ATOM 1063 O O . VAL A 1 159 ? 23.886 4.927 -33.273 1.00 96.75 159 VAL A O 1
ATOM 1066 N N . TYR A 1 160 ? 23.559 4.537 -31.083 1.00 96.50 160 TYR A N 1
ATOM 1067 C CA . TYR A 1 160 ? 24.968 4.399 -30.723 1.00 96.50 160 TYR A CA 1
ATOM 1068 C C . TYR A 1 160 ? 25.292 2.976 -30.269 1.00 96.50 160 TYR A C 1
ATOM 1070 O O . TYR A 1 160 ? 24.635 2.443 -29.378 1.00 96.50 160 TYR A O 1
ATOM 1078 N N . LEU A 1 161 ? 26.377 2.418 -30.796 1.00 95.88 161 LEU A N 1
ATOM 1079 C CA . LEU A 1 161 ? 27.021 1.199 -30.313 1.00 95.88 161 LEU A CA 1
ATOM 1080 C C . LEU A 1 161 ? 28.403 1.595 -29.778 1.00 95.88 161 LEU A C 1
ATOM 1082 O O . LEU A 1 161 ? 29.260 2.038 -30.542 1.00 95.88 161 LEU A O 1
ATOM 1086 N N . ARG A 1 162 ? 28.603 1.515 -28.458 1.00 95.56 162 ARG A N 1
ATOM 1087 C CA . ARG A 1 162 ? 29.818 1.987 -27.765 1.00 95.56 162 ARG A CA 1
ATOM 1088 C C . ARG A 1 162 ? 30.455 0.858 -26.944 1.00 95.56 162 ARG A C 1
ATOM 1090 O O . ARG A 1 162 ? 30.051 0.658 -25.800 1.00 95.56 162 ARG A O 1
ATOM 1097 N N . PRO A 1 163 ? 31.453 0.134 -27.479 1.00 95.25 163 PRO A N 1
ATOM 1098 C CA . PRO A 1 163 ? 32.035 -1.018 -26.784 1.00 95.25 163 PRO A CA 1
ATOM 1099 C C . PRO A 1 163 ? 32.881 -0.639 -25.557 1.00 95.25 163 PRO A C 1
ATOM 1101 O O . PRO A 1 163 ? 33.056 -1.455 -24.662 1.00 95.25 163 PRO A O 1
ATOM 1104 N N . ASN A 1 164 ? 33.368 0.604 -25.472 1.00 94.50 164 ASN A N 1
ATOM 1105 C CA . ASN A 1 164 ? 34.241 1.079 -24.390 1.00 94.50 164 ASN A CA 1
ATOM 1106 C C . ASN A 1 164 ? 33.496 1.923 -23.332 1.00 94.50 164 ASN A C 1
ATOM 1108 O O . ASN A 1 164 ? 34.075 2.823 -22.724 1.00 94.50 164 ASN A O 1
ATOM 1112 N N . GLY A 1 165 ? 32.197 1.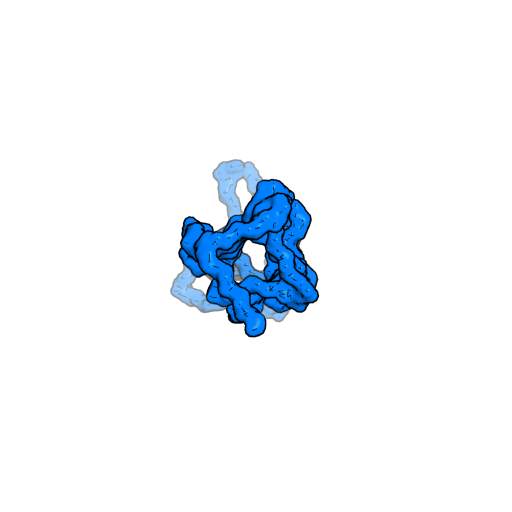665 -23.142 1.00 92.94 165 GLY A N 1
ATOM 1113 C CA . GLY A 1 165 ? 31.345 2.341 -22.158 1.00 92.94 165 GLY A CA 1
ATOM 1114 C C . GLY A 1 165 ? 30.496 3.488 -22.720 1.00 92.94 165 GLY A C 1
ATOM 1115 O O . GLY A 1 165 ? 30.788 4.059 -23.771 1.00 92.94 165 GLY A O 1
ATOM 1116 N N . TYR A 1 166 ? 29.427 3.846 -21.996 1.00 93.19 166 TYR A N 1
ATOM 1117 C CA . TYR A 1 166 ? 28.356 4.731 -22.485 1.00 93.19 166 TYR A CA 1
ATOM 1118 C C . TYR A 1 166 ? 28.827 6.130 -22.924 1.00 93.19 166 TYR A C 1
ATOM 1120 O O . TYR A 1 166 ? 28.229 6.720 -23.824 1.00 93.19 166 TYR A O 1
ATOM 1128 N N . ALA A 1 167 ? 29.887 6.650 -22.300 1.00 95.06 167 ALA A N 1
ATOM 1129 C CA . ALA A 1 167 ? 30.433 7.979 -22.569 1.00 95.06 167 ALA A CA 1
ATOM 1130 C C . ALA A 1 167 ? 31.596 7.975 -23.580 1.00 95.06 167 ALA A C 1
ATOM 1132 O O . ALA A 1 167 ? 32.009 9.039 -24.034 1.00 95.06 167 ALA A O 1
ATOM 1133 N N . SER A 1 168 ? 32.136 6.806 -23.948 1.00 96.50 168 SER A N 1
ATOM 1134 C CA . SER A 1 168 ? 33.309 6.711 -24.822 1.00 96.50 168 SER A CA 1
ATOM 1135 C C . SER A 1 168 ? 32.918 6.655 -26.298 1.00 96.50 168 SER A C 1
ATOM 1137 O O . SER A 1 168 ? 32.051 5.880 -26.701 1.00 96.50 168 SER A O 1
ATOM 1139 N N . ALA A 1 169 ? 33.586 7.460 -27.125 1.00 96.38 169 ALA A N 1
ATOM 1140 C CA . ALA A 1 169 ? 33.459 7.404 -28.582 1.00 96.38 169 ALA A CA 1
ATOM 1141 C C . ALA A 1 169 ? 34.486 6.462 -29.243 1.00 96.38 169 ALA A C 1
ATOM 1143 O O . ALA A 1 169 ? 34.432 6.258 -30.456 1.00 96.38 169 ALA A O 1
ATOM 1144 N N . ILE A 1 170 ? 35.425 5.890 -28.480 1.00 96.12 170 ILE A N 1
ATOM 1145 C CA . ILE A 1 170 ? 36.469 5.000 -29.010 1.00 96.12 170 ILE A CA 1
ATOM 1146 C C . ILE A 1 170 ? 35.827 3.690 -29.487 1.00 96.12 170 ILE A C 1
ATOM 1148 O O . ILE A 1 170 ? 35.132 3.027 -28.713 1.00 96.12 170 ILE A O 1
ATOM 1152 N N . GLY A 1 171 ? 36.069 3.307 -30.746 1.00 95.50 171 GLY A N 1
ATOM 1153 C CA . GLY A 1 171 ? 35.516 2.084 -31.342 1.00 95.50 171 GLY A CA 1
ATOM 1154 C C . GLY A 1 171 ? 34.003 2.135 -31.584 1.00 95.50 171 GLY A C 1
ATOM 1155 O O . GLY A 1 171 ? 33.372 1.094 -31.738 1.00 95.50 171 GLY A O 1
ATOM 1156 N N . GLN A 1 172 ? 33.403 3.327 -31.549 1.00 97.38 172 GLN A N 1
ATOM 1157 C CA . GLN A 1 172 ? 31.965 3.511 -31.706 1.00 97.38 172 GLN A CA 1
ATOM 1158 C C . GLN A 1 172 ? 31.492 3.214 -33.136 1.00 97.38 172 GLN A C 1
ATOM 1160 O O . GLN A 1 172 ? 32.150 3.584 -34.108 1.00 97.38 172 GLN A O 1
ATOM 1165 N N . VAL A 1 173 ? 30.281 2.668 -33.249 1.00 98.00 173 VAL A N 1
ATOM 1166 C CA . VAL A 1 173 ? 29.479 2.685 -34.479 1.00 98.00 173 VAL A CA 1
ATOM 1167 C C . VAL A 1 173 ? 28.204 3.486 -34.234 1.00 98.00 173 VAL A C 1
ATOM 1169 O O . VAL A 1 173 ? 27.610 3.397 -33.155 1.00 98.00 173 VAL A O 1
ATOM 1172 N N . THR A 1 174 ? 27.777 4.282 -35.211 1.00 97.12 174 THR A N 1
ATOM 1173 C CA . THR A 1 174 ? 26.524 5.038 -35.135 1.00 97.12 174 THR A CA 1
ATOM 1174 C C . THR A 1 174 ? 25.666 4.876 -36.375 1.00 97.12 174 THR A C 1
ATOM 1176 O O . THR A 1 174 ? 26.185 4.641 -37.462 1.00 97.12 174 THR A O 1
ATOM 1179 N N . VAL A 1 175 ? 24.352 5.035 -36.204 1.00 97.62 175 VAL A N 1
ATOM 1180 C CA . VAL A 1 175 ? 23.382 5.165 -37.298 1.00 97.62 175 VAL A CA 1
ATOM 1181 C C . VAL A 1 175 ? 22.590 6.446 -37.080 1.00 97.62 175 VAL A C 1
ATOM 1183 O O . VAL A 1 175 ? 21.942 6.600 -36.042 1.00 97.62 175 VAL A O 1
ATOM 1186 N N . SER A 1 176 ? 22.672 7.386 -38.018 1.00 95.81 176 SER A N 1
ATOM 1187 C CA . SER A 1 176 ? 21.947 8.657 -37.930 1.00 95.81 176 SER A CA 1
ATOM 1188 C C . SER A 1 176 ? 20.498 8.535 -38.403 1.00 95.81 176 SER A C 1
ATOM 1190 O O . SER A 1 176 ? 20.116 7.563 -39.053 1.00 95.81 176 SER A O 1
ATOM 1192 N N . SER A 1 177 ? 19.695 9.566 -38.147 1.00 95.06 177 SER A N 1
ATOM 1193 C CA . SER A 1 177 ? 18.324 9.676 -38.660 1.00 95.06 177 SER A CA 1
ATOM 1194 C C . SER A 1 177 ? 18.223 9.697 -40.190 1.00 95.06 177 SER A C 1
ATOM 1196 O O . SER A 1 177 ? 17.151 9.433 -40.723 1.00 95.06 177 SER A O 1
ATOM 1198 N N . ALA A 1 178 ? 19.319 9.974 -40.903 1.00 93.75 178 ALA A N 1
ATOM 1199 C CA . ALA A 1 178 ? 19.393 9.857 -42.360 1.00 93.75 178 ALA A CA 1
ATOM 1200 C C . ALA A 1 178 ? 19.744 8.430 -42.834 1.00 93.75 178 ALA A C 1
ATOM 1202 O O . ALA A 1 178 ? 19.890 8.202 -44.031 1.00 93.75 178 ALA A O 1
ATOM 1203 N N . GLY A 1 179 ? 19.933 7.480 -41.910 1.00 93.88 179 GLY A N 1
ATOM 1204 C CA . GLY A 1 179 ? 20.380 6.115 -42.199 1.00 93.88 179 GLY A CA 1
ATOM 1205 C C . GLY A 1 179 ? 21.885 5.985 -42.454 1.00 93.88 179 GLY A C 1
ATOM 1206 O O . GLY A 1 179 ? 22.346 4.907 -42.819 1.00 93.88 179 GLY A O 1
ATOM 1207 N N . ALA A 1 180 ? 22.667 7.054 -42.265 1.00 95.81 180 ALA A N 1
ATOM 1208 C CA . ALA A 1 180 ? 24.112 7.007 -42.463 1.00 95.81 180 ALA A CA 1
ATOM 1209 C C . ALA A 1 180 ? 24.789 6.240 -41.321 1.00 95.81 180 ALA A C 1
ATOM 1211 O O . ALA A 1 180 ? 24.554 6.547 -40.148 1.00 95.81 180 ALA A O 1
ATOM 1212 N N . VAL A 1 181 ? 25.645 5.280 -41.676 1.00 97.75 181 VAL A N 1
ATOM 1213 C CA . VAL A 1 181 ? 26.454 4.511 -40.726 1.00 97.75 181 VAL 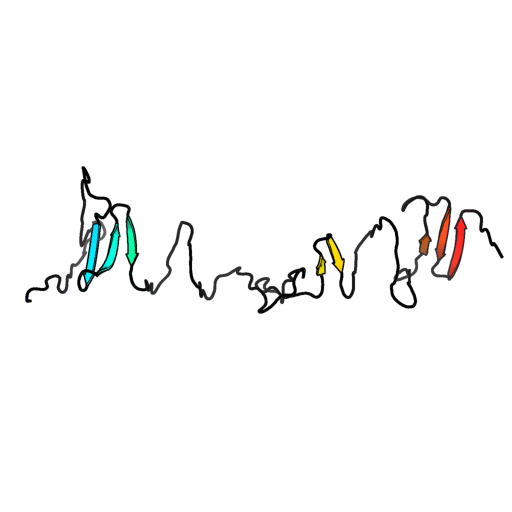A CA 1
ATOM 1214 C C . VAL A 1 181 ? 27.846 5.127 -40.626 1.00 97.75 181 VAL A C 1
ATOM 1216 O O . VAL A 1 181 ? 28.535 5.254 -41.637 1.00 97.75 181 VAL A O 1
ATOM 1219 N N . THR A 1 182 ? 28.284 5.461 -39.412 1.00 96.50 182 THR A N 1
ATOM 1220 C CA . THR A 1 182 ? 29.649 5.945 -39.145 1.00 96.50 182 THR A CA 1
ATOM 1221 C C . THR A 1 182 ? 30.380 4.958 -38.244 1.00 96.50 182 THR A C 1
ATOM 1223 O O . THR A 1 182 ? 29.852 4.555 -37.210 1.00 96.50 182 THR A O 1
ATOM 1226 N N . ILE A 1 183 ? 31.610 4.596 -38.613 1.00 97.19 183 ILE A N 1
ATOM 1227 C CA . ILE A 1 183 ? 32.473 3.679 -37.856 1.00 97.19 183 ILE A CA 1
ATOM 1228 C C . ILE A 1 183 ? 33.717 4.453 -37.414 1.00 97.19 183 ILE A C 1
ATOM 1230 O O . ILE A 1 183 ? 34.507 4.889 -38.247 1.00 97.19 183 ILE A O 1
ATOM 1234 N N . ASN A 1 184 ? 33.895 4.631 -36.104 1.00 94.75 184 ASN A N 1
ATOM 1235 C CA . ASN A 1 184 ? 35.080 5.256 -35.514 1.00 94.75 184 ASN A CA 1
ATOM 1236 C C . ASN A 1 184 ? 36.110 4.182 -35.132 1.00 94.75 184 ASN A C 1
ATOM 1238 O O . ASN A 1 184 ? 36.326 3.882 -33.953 1.00 94.75 184 ASN A O 1
ATOM 1242 N N . GLY A 1 185 ? 36.675 3.550 -36.159 1.00 92.44 185 GLY A N 1
ATOM 1243 C CA . GLY A 1 185 ? 37.587 2.417 -36.061 1.00 92.44 185 GLY A CA 1
ATOM 1244 C C . GLY A 1 185 ? 37.710 1.693 -37.402 1.00 92.44 185 GLY A C 1
ATOM 1245 O O . GLY A 1 185 ? 37.365 2.238 -38.449 1.00 92.44 185 GLY A O 1
ATOM 1246 N N . THR A 1 186 ? 38.179 0.450 -37.366 1.00 92.44 186 THR A N 1
ATOM 1247 C CA . THR A 1 186 ? 38.306 -0.393 -38.561 1.00 92.44 186 THR A CA 1
ATOM 1248 C C . THR A 1 186 ? 37.044 -1.227 -38.763 1.00 92.44 186 THR A C 1
ATOM 1250 O O . THR A 1 186 ? 36.584 -1.887 -37.833 1.00 92.44 186 THR A O 1
ATOM 1253 N N . LEU A 1 187 ? 36.512 -1.249 -39.987 1.00 93.31 187 LEU A N 1
ATOM 1254 C CA . LEU A 1 187 ? 35.549 -2.263 -40.413 1.00 93.31 187 LEU A CA 1
ATOM 1255 C C . LEU A 1 187 ? 36.313 -3.474 -40.953 1.00 93.31 187 LEU A C 1
ATOM 1257 O O . LEU A 1 187 ? 36.966 -3.377 -41.990 1.00 93.31 187 LEU A O 1
ATOM 1261 N N . THR A 1 188 ? 36.208 -4.611 -40.275 1.00 92.12 188 THR A N 1
ATOM 1262 C CA . THR A 1 188 ? 36.721 -5.885 -40.788 1.00 92.12 188 THR A CA 1
ATOM 1263 C C . THR A 1 188 ? 35.567 -6.673 -41.392 1.00 92.12 188 THR A C 1
ATOM 1265 O O . THR A 1 188 ? 34.621 -7.015 -40.687 1.00 92.12 188 THR A O 1
ATOM 1268 N N . VAL A 1 189 ? 35.652 -6.976 -42.687 1.00 93.50 189 VAL A N 1
ATOM 1269 C CA . VAL A 1 189 ? 34.708 -7.862 -43.378 1.00 93.50 189 VAL A CA 1
ATOM 1270 C C . VAL A 1 189 ? 35.421 -9.181 -43.633 1.00 93.50 189 VAL A C 1
ATOM 1272 O O . VAL A 1 189 ? 36.345 -9.244 -44.438 1.00 93.50 189 VAL A O 1
ATOM 1275 N N . THR A 1 190 ? 35.019 -10.224 -42.918 1.00 89.81 190 THR A N 1
ATOM 1276 C CA . THR A 1 190 ? 35.461 -11.595 -43.181 1.00 89.81 190 THR A CA 1
ATOM 1277 C C . THR A 1 190 ? 34.405 -12.273 -44.043 1.00 89.81 190 THR A C 1
ATOM 1279 O O . THR A 1 190 ? 33.255 -12.377 -43.610 1.00 89.81 190 THR A O 1
ATOM 1282 N N . GLY A 1 191 ? 34.786 -12.665 -45.258 1.00 72.81 191 GLY A N 1
ATOM 1283 C CA . GLY A 1 191 ? 33.976 -13.469 -46.175 1.00 72.81 191 GLY A CA 1
ATOM 1284 C C . GLY A 1 191 ? 34.488 -14.895 -46.241 1.00 72.81 191 GLY A C 1
ATOM 1285 O O . GLY A 1 191 ? 35.726 -15.058 -46.153 1.00 72.81 191 GLY A O 1
#